Protein 6A6X (pdb70)

Nearest PDB structures (foldseek):
  2bsq-assembly1_F  TM=8.862E-01  e=6.689E+00  Neisseria gonorrhoeae
  4d8j-assembly1_A  TM=7.627E-01  e=2.497E-01  Escherichia coli
  1bdv-assembly1_A  TM=9.202E-01  e=1.468E+00  Lederbergvirus P22
  1r8j-assembly1_B  TM=4.801E-01  e=7.348E+00  Synechococcus elongatus PCC 7942 = FACHB-805
  6a6x-assembly1_A  TM=1.009E+00  e=1.620E-22  Mycobacterium tuberculosis

B-factor: mean 43.25, std 12.19, range [18.93, 91.93]

InterPro domains:
  IPR003477 mRNA interferase PemK-like [PF02452] (5-111)
  IPR003477 mRNA interferase PemK-like [PIRSF033490] (3-113)
  IPR003477 mRNA interferase PemK-like [PTHR33988] (1-113)
  IPR011067 Plasmid maintenance toxin/Cell growth inhibitor [G3DSA:2.30.30.110] (2-115)

Foldseek 3Di:
DFDPDPADAAQFWFWFPDDCNTFIWGFHDHRVQHRPDFFDWTKTFTKAPPDDDDLLWQWFPVQAFDPHIITGNLLPIDIDGRNRGDGTRGGGDVVSSVSNVVSNCVNVVHDD/DFDDDAAQFWFWFAPPPLVDTFIWGFHDHNVQDDPDQFDWTKTFTKAPPDDDDLLWDWDPVQRFDPHIITGNLLPIDIGGRSRTDDTRGGGDPVSSVSNVVSNCVNVVHD/DDDDDDDDDVVVVVVLCVVQVVVPHDSVVSVVVVVVVVVVVVVVVVVVVVVVVCVVVVVVVVVVVVVCVCVPPPD/DDDDDDDPVVVVVVLVVVCVVVVHDSVVSVVVVVVVVVVVVVVVVVVVVVVVVD

Sequence (351 aa):
GPELMAEPRRGDLWLVSLGAKHRPAVVVSVDELLTGIDDELVVVVPVSSSRSRTPLRPPVAPSEGVAADSVAVCRGVRAVARARLVERLGALKPATMRAIENALTLILGLPTLMAEPRRGDLWLVSLGAAGKHRPAVVVSVDELLTGIDDELVVVVPVSSSRSRTPLRPPVAPSEGVAADSVAVCRGVRAVARARLVERLGALKPATMRAIENALTLILGLPSTSTTIRVSTQTRDRLAAQARERGISMSALLTELAAQAERQAIFRAEREASHAETTTQAVRDEDREWEGTVGDGLTSTTIRVSTQTRDRLAAQARERGISMSALLTELAAQAERQAIFRAEREASHAET

Structure (mmCIF, N/CA/C/O backbone):
data_6A6X
#
_entry.id   6A6X
#
_cell.length_a   70.975
_cell.length_b   70.975
_cell.length_c   156.014
_cell.angle_alpha   90.00
_cell.angle_beta   90.00
_cell.angle_gamma   90.00
#
_symmetry.space_group_name_H-M   'P 41 21 2'
#
loop_
_entity.id
_entity.type
_entity.pdbx_description
1 polymer 'Probable endoribonuclease MazF7'
2 polymer 'Antitoxin MazE7'
3 non-polymer 'SULFATE ION'
4 water water
#
loop_
_atom_site.group_PDB
_atom_site.id
_atom_site.type_symbol
_atom_site.label_atom_id
_atom_site.label_alt_id
_atom_site.label_comp_id
_atom_site.label_asym_id
_atom_site.label_entity_id
_atom_site.label_seq_id
_atom_site.pdbx_PDB_ins_code
_atom_site.Cartn_x
_atom_site.Cartn_y
_atom_site.Cartn_z
_atom_site.occupancy
_atom_site.B_iso_or_equiv
_atom_site.auth_seq_id
_atom_site.auth_comp_id
_atom_site.auth_asym_id
_atom_site.auth_atom_id
_atom_site.pdbx_PDB_model_num
ATOM 1 N N . GLY A 1 1 ? 0.110 24.407 81.827 1.00 65.53 -3 GLY A N 1
ATOM 2 C CA . GLY A 1 1 ? 0.353 25.837 81.954 1.00 64.03 -3 GLY A CA 1
ATOM 3 C C . GLY A 1 1 ? 1.728 26.279 81.478 1.00 65.24 -3 GLY A C 1
ATOM 4 O O . GLY A 1 1 ? 2.728 25.625 81.776 1.00 74.07 -3 GLY A O 1
ATOM 5 N N . PRO A 1 2 ? 1.788 27.389 80.744 1.00 64.44 -2 PRO A N 1
ATOM 6 C CA . PRO A 1 2 ? 3.064 27.823 80.167 1.00 64.04 -2 PRO A CA 1
ATOM 7 C C . PRO A 1 2 ? 3.993 28.442 81.199 1.00 70.20 -2 PRO A C 1
ATOM 8 O O . PRO A 1 2 ? 3.566 29.077 82.165 1.00 70.93 -2 PRO A O 1
ATOM 12 N N . GLU A 1 3 ? 5.290 28.246 80.975 1.00 64.62 -1 GLU A N 1
ATOM 13 C CA . GLU A 1 3 ? 6.325 28.846 81.807 1.00 60.33 -1 GLU A CA 1
ATOM 14 C C . GLU A 1 3 ? 6.773 30.153 81.167 1.00 59.12 -1 GLU A C 1
ATOM 15 O O . GLU A 1 3 ? 7.276 30.159 80.038 1.00 60.90 -1 GLU A O 1
ATOM 17 N N . LEU A 1 4 ? 6.575 31.258 81.881 1.00 66.26 0 LEU A N 1
ATOM 18 C CA . LEU A 1 4 ? 7.036 32.566 81.441 1.00 62.99 0 LEU A CA 1
ATOM 19 C C . LEU A 1 4 ? 8.300 33.015 82.161 1.00 67.45 0 LEU A C 1
ATOM 20 O O . LEU A 1 4 ? 8.874 34.045 81.791 1.00 64.32 0 LEU A O 1
ATOM 25 N N . MET A 1 5 ? 8.756 32.252 83.158 1.00 61.53 1 MET A N 1
ATOM 26 C CA . MET A 1 5 ? 9.717 32.755 84.137 1.00 64.72 1 MET A CA 1
ATOM 27 C C . MET A 1 5 ? 11.126 32.850 83.557 1.00 74.99 1 MET A C 1
ATOM 28 O O . MET A 1 5 ? 11.718 33.934 83.504 1.00 82.41 1 MET A O 1
ATOM 30 N N . ALA A 1 6 ? 11.694 31.723 83.143 1.00 62.95 2 ALA A N 1
ATOM 31 C CA . ALA A 1 6 ? 13.017 31.712 82.535 1.00 67.30 2 ALA A CA 1
ATOM 32 C C . ALA A 1 6 ? 12.952 31.664 81.017 1.00 64.20 2 ALA A C 1
ATOM 33 O O . ALA A 1 6 ? 13.983 31.469 80.366 1.00 59.10 2 ALA A O 1
ATOM 35 N N . GLU A 1 7 ? 11.812 31.847 80.461 1.00 59.76 3 GLU A N 1
ATOM 36 C CA . GLU A 1 7 ? 11.723 31.628 79.036 1.00 60.54 3 GLU A CA 1
ATOM 37 C C . GLU A 1 7 ? 11.726 32.949 78.274 1.00 52.16 3 GLU A C 1
ATOM 38 O O . GLU A 1 7 ? 11.251 33.971 78.783 1.00 48.66 3 GLU A O 1
ATOM 44 N N . PRO A 1 8 ? 12.273 32.955 77.056 1.00 44.91 4 PRO A N 1
ATOM 45 C CA . PRO A 1 8 ? 12.181 34.154 76.220 1.00 43.98 4 PRO A CA 1
ATOM 46 C C . PRO A 1 8 ? 10.728 34.559 76.033 1.00 47.36 4 PRO A C 1
ATOM 47 O O . PRO A 1 8 ? 9.824 33.724 76.046 1.00 48.66 4 PRO A O 1
ATOM 51 N N . ARG A 1 9 ? 10.507 35.853 75.856 1.00 44.78 5 ARG A N 1
ATOM 52 C CA . ARG A 1 9 ? 9.164 36.371 75.677 1.00 38.09 5 ARG A CA 1
ATOM 53 C C . ARG A 1 9 ? 9.077 37.052 74.322 1.00 39.60 5 ARG A C 1
ATOM 54 O O . ARG A 1 9 ? 10.047 37.655 73.852 1.00 36.86 5 ARG A O 1
ATOM 56 N N . ARG A 1 10 ? 7.910 36.941 73.696 1.00 35.98 6 ARG A N 1
ATOM 57 C CA . ARG A 1 10 ? 7.744 37.458 72.349 1.00 28.79 6 ARG A CA 1
ATOM 58 C C . ARG A 1 10 ? 7.992 38.958 72.349 1.00 30.84 6 ARG A C 1
ATOM 59 O O . ARG A 1 10 ? 7.647 39.660 73.302 1.00 32.72 6 ARG A O 1
ATOM 67 N N . GLY A 1 11 ? 8.641 39.441 71.293 1.00 31.30 7 GLY A N 1
ATOM 68 C CA . GLY A 1 11 ? 9.074 40.817 71.236 1.00 31.10 7 GLY A CA 1
ATOM 69 C C . GLY A 1 11 ? 10.427 41.085 71.856 1.00 29.81 7 GLY A C 1
ATOM 70 O O . GLY A 1 11 ? 10.963 42.183 71.678 1.00 34.10 7 GLY A O 1
ATOM 71 N N . ASP A 1 12 ? 10.986 40.138 72.601 1.00 34.05 8 ASP A N 1
ATOM 72 C CA . ASP A 1 12 ? 12.329 40.320 73.132 1.00 32.15 8 ASP A CA 1
ATOM 73 C C . ASP A 1 12 ? 13.371 40.110 72.044 1.00 29.15 8 ASP A C 1
ATOM 74 O O . ASP A 1 12 ? 13.158 39.377 71.074 1.00 33.78 8 ASP A O 1
ATOM 79 N N . LEU A 1 13 ? 14.518 40.748 72.234 1.00 32.25 9 LEU A N 1
ATOM 80 C CA . LEU A 1 13 ? 15.715 40.478 71.455 1.00 36.29 9 LEU A CA 1
ATOM 81 C C . LEU A 1 13 ? 16.679 39.662 72.307 1.00 36.51 9 LEU A C 1
ATOM 82 O O . LEU A 1 13 ? 17.089 40.101 73.393 1.00 37.06 9 LEU A O 1
ATOM 87 N N . TRP A 1 14 ? 17.052 38.493 71.788 1.00 36.83 10 TRP A N 1
ATOM 88 C CA . TRP A 1 14 ? 17.884 37.512 72.465 1.00 34.02 10 TRP A CA 1
ATOM 89 C C . TRP A 1 14 ? 19.133 37.243 71.643 1.00 38.17 10 TRP A C 1
ATOM 90 O O . TRP A 1 14 ? 19.124 37.370 70.418 1.00 39.17 10 TRP A O 1
ATOM 101 N N . LEU A 1 15 ? 20.209 36.856 72.314 1.00 39.98 11 LEU A N 1
ATOM 102 C CA . LEU A 1 15 ? 21.380 36.345 71.617 1.00 38.02 11 LEU A CA 1
ATOM 103 C C . LEU A 1 15 ? 21.179 34.850 71.386 1.00 36.59 11 LEU A C 1
ATOM 104 O O . LEU A 1 15 ? 20.887 34.103 72.324 1.00 38.53 11 LEU A O 1
ATOM 109 N N . VAL A 1 16 ? 21.291 34.429 70.134 1.00 34.28 12 VAL A N 1
ATOM 110 C CA . VAL A 1 16 ? 21.023 33.064 69.703 1.00 39.65 12 VAL A CA 1
ATOM 111 C C . VAL A 1 16 ? 22.326 32.453 69.224 1.00 41.16 12 VAL A C 1
ATOM 112 O O . VAL A 1 16 ? 23.089 33.095 68.495 1.00 40.92 12 VAL A O 1
ATOM 116 N N . SER A 1 17 ? 22.574 31.209 69.597 1.00 40.76 13 SER A N 1
ATOM 117 C CA . SER A 1 17 ? 23.733 30.501 69.072 1.00 55.27 13 SER A CA 1
ATOM 118 C C . SER A 1 17 ? 23.268 29.679 67.879 1.00 53.93 13 SER A C 1
ATOM 119 O O . SER A 1 17 ? 22.347 28.866 68.006 1.00 47.18 13 SER A O 1
ATOM 122 N N . LEU A 1 18 ? 23.907 29.879 66.728 1.00 59.60 14 LEU A N 1
ATOM 123 C CA . LEU A 1 18 ? 23.509 29.135 65.541 1.00 61.52 14 LEU A CA 1
ATOM 124 C C . LEU A 1 18 ? 24.626 28.208 65.087 1.00 63.82 14 LEU A C 1
ATOM 125 O O . LEU A 1 18 ? 25.042 28.238 63.926 1.00 68.70 14 LEU A O 1
ATOM 130 N N . GLY A 1 19 ? 25.106 27.378 66.006 1.00 66.82 15 GLY A N 1
ATOM 131 C CA . GLY A 1 19 ? 26.115 26.380 65.716 1.00 65.08 15 GLY A CA 1
ATOM 132 C C . GLY A 1 19 ? 25.468 25.102 65.211 1.00 71.80 15 GLY A C 1
ATOM 133 O O . GLY A 1 19 ? 24.755 25.180 64.213 1.00 68.32 15 GLY A O 1
ATOM 134 N N . ALA A 1 20 ? 25.677 23.935 65.842 1.00 72.34 16 ALA A N 1
ATOM 135 C CA . ALA A 1 20 ? 26.509 23.675 67.039 1.00 68.16 16 ALA A CA 1
ATOM 136 C C . ALA A 1 20 ? 26.124 24.531 68.259 1.00 67.12 16 ALA A C 1
ATOM 137 O O . ALA A 1 20 ? 25.795 24.017 69.331 1.00 65.67 16 ALA A O 1
ATOM 139 N N . LYS A 1 28 ? 29.518 32.074 67.406 1.00 49.99 24 LYS A N 1
ATOM 140 C CA . LYS A 1 28 ? 28.640 32.078 66.237 1.00 69.69 24 LYS A CA 1
ATOM 141 C C . LYS A 1 28 ? 27.225 32.490 66.624 1.00 62.59 24 LYS A C 1
ATOM 142 O O . LYS A 1 28 ? 26.235 32.004 66.069 1.00 58.53 24 LYS A O 1
ATOM 148 N N . HIS A 1 29 ? 27.153 33.490 67.483 1.00 61.31 25 HIS A N 1
ATOM 149 C CA . HIS A 1 29 ? 25.872 33.948 67.975 1.00 51.67 25 HIS A CA 1
ATOM 150 C C . HIS A 1 29 ? 25.429 35.161 67.166 1.00 50.71 25 HIS A C 1
ATOM 151 O O . HIS A 1 29 ? 26.234 35.845 66.529 1.00 50.51 25 HIS A O 1
ATOM 158 N N . ARG A 1 30 ? 24.115 35.376 67.147 1.00 48.95 26 ARG A N 1
ATOM 159 C CA . ARG A 1 30 ? 23.472 36.501 66.482 1.00 44.18 26 ARG A CA 1
ATOM 160 C C . ARG A 1 30 ? 22.254 36.914 67.294 1.00 34.90 26 ARG A C 1
ATOM 161 O O . ARG A 1 30 ? 21.566 36.057 67.852 1.00 34.76 26 ARG A O 1
ATOM 169 N N . PRO A 1 31 ? 21.927 38.196 67.317 1.00 32.10 27 PRO A N 1
ATOM 170 C CA . PRO A 1 31 ? 20.685 38.605 67.968 1.00 35.03 27 PRO A CA 1
ATOM 171 C C . PRO A 1 31 ? 19.511 38.254 67.073 1.00 34.65 27 PRO A C 1
ATOM 172 O O . PRO A 1 31 ? 19.637 38.135 65.852 1.00 35.99 27 PRO A O 1
ATOM 176 N N . ALA A 1 32 ? 18.367 38.038 67.711 1.00 32.71 28 ALA A N 1
ATOM 177 C CA . ALA A 1 32 ? 17.156 37.654 67.007 1.00 33.11 28 ALA A CA 1
ATOM 178 C C . ALA A 1 32 ? 15.952 38.079 67.831 1.00 32.65 28 ALA A C 1
ATOM 179 O O . ALA A 1 32 ? 16.032 38.252 69.054 1.00 33.16 28 ALA A O 1
ATOM 181 N N . VAL A 1 33 ? 14.831 38.246 67.135 1.00 27.25 29 VAL A N 1
ATOM 182 C CA . VAL A 1 33 ? 13.572 38.660 67.739 1.00 24.46 29 VAL A CA 1
ATOM 183 C C . VAL A 1 33 ? 12.717 37.428 67.975 1.00 27.64 29 VAL A C 1
ATOM 184 O O . VAL A 1 33 ? 12.504 36.626 67.057 1.00 34.77 29 VAL A O 1
ATOM 188 N N . VAL A 1 34 ? 12.254 37.248 69.211 1.00 28.48 30 VAL A N 1
ATOM 189 C CA . VAL A 1 34 ? 11.315 36.163 69.478 1.00 32.76 30 VAL A CA 1
ATOM 190 C C . VAL A 1 34 ? 9.954 36.548 68.912 1.00 30.44 30 VAL A C 1
ATOM 191 O O . VAL A 1 34 ? 9.387 37.583 69.276 1.00 30.68 30 VAL A O 1
ATOM 195 N N . VAL A 1 35 ? 9.418 35.710 68.027 1.00 29.62 31 VAL A N 1
ATOM 196 C CA . VAL A 1 35 ? 8.142 35.996 67.380 1.00 32.63 31 VAL A CA 1
ATOM 197 C C . VAL A 1 35 ? 7.090 34.935 67.642 1.00 33.12 31 VAL A C 1
ATOM 198 O O . VAL A 1 35 ? 5.917 35.160 67.311 1.00 35.93 31 VAL A O 1
ATOM 202 N N . SER A 1 36 ? 7.444 33.792 68.214 1.00 26.56 32 SER A N 1
ATOM 203 C CA . SER A 1 36 ? 6.412 32.851 68.614 1.00 33.35 32 SER A CA 1
ATOM 204 C C . SER A 1 36 ? 5.798 33.293 69.941 1.00 35.33 32 SER A C 1
ATOM 205 O O . SER A 1 36 ? 6.443 33.964 70.753 1.00 35.91 32 SER A O 1
ATOM 208 N N . VAL A 1 37 ? 4.533 32.923 70.151 1.00 33.15 33 VAL A N 1
ATOM 209 C CA . VAL A 1 37 ? 3.814 33.385 71.330 1.00 31.75 33 VAL A CA 1
ATOM 210 C C . VAL A 1 37 ? 4.321 32.630 72.551 1.00 29.22 33 VAL A C 1
ATOM 211 O O . VAL A 1 37 ? 4.846 31.514 72.449 1.00 35.15 33 VAL A O 1
ATOM 215 N N . ASP A 1 38 ? 4.165 33.243 73.728 1.00 34.72 34 ASP A N 1
ATOM 216 C CA . ASP A 1 38 ? 4.713 32.636 74.936 1.00 34.15 34 ASP A CA 1
ATOM 217 C C . ASP A 1 38 ? 3.861 31.483 75.444 1.00 35.62 34 ASP A C 1
ATOM 218 O O . ASP A 1 38 ? 4.332 30.701 76.277 1.00 41.89 34 ASP A O 1
ATOM 223 N N . GLU A 1 39 ? 2.621 31.358 74.968 1.00 32.74 35 GLU A N 1
ATOM 224 C CA . GLU A 1 39 ? 1.786 30.227 75.355 1.00 34.98 35 GLU A CA 1
ATOM 225 C C . GLU A 1 39 ? 2.322 28.890 74.858 1.00 39.33 35 GLU A C 1
ATOM 226 O O . GLU A 1 39 ? 1.846 27.848 75.317 1.00 44.08 35 GLU A O 1
ATOM 232 N N . LEU A 1 40 ? 3.290 28.886 73.941 1.00 37.23 36 LEU A N 1
ATOM 233 C CA . LEU A 1 40 ? 3.886 27.642 73.466 1.00 39.90 36 LEU A CA 1
ATOM 234 C C . LEU A 1 40 ? 4.947 27.091 74.416 1.00 39.67 36 LEU A C 1
ATOM 235 O O . LEU A 1 40 ? 5.271 25.901 74.342 1.00 41.13 36 LEU A O 1
ATOM 240 N N . LEU A 1 41 ? 5.487 27.922 75.301 1.00 35.63 37 LEU A N 1
ATOM 241 C CA . LEU A 1 41 ? 6.622 27.545 76.133 1.00 45.95 37 LEU A CA 1
ATOM 242 C C . LEU A 1 41 ? 6.198 26.660 77.296 1.00 45.26 37 LEU A C 1
ATOM 243 O O . LEU A 1 41 ? 5.179 26.908 77.947 1.00 48.93 37 LEU A O 1
ATOM 248 N N . THR A 1 42 ? 6.992 25.620 77.558 1.00 44.60 38 THR A N 1
ATOM 249 C CA . THR A 1 42 ? 6.767 24.737 78.697 1.00 51.98 38 THR A CA 1
ATOM 250 C C . THR A 1 42 ? 7.978 24.680 79.616 1.00 53.33 38 THR A C 1
ATOM 251 O O . THR A 1 42 ? 7.987 23.890 80.567 1.00 58.40 38 THR A O 1
ATOM 255 N N . GLY A 1 43 ? 9.001 25.483 79.349 1.00 49.25 39 GLY A N 1
ATOM 256 C CA . GLY A 1 43 ? 10.168 25.553 80.197 1.00 61.37 39 GLY A CA 1
ATOM 257 C C . GLY A 1 43 ? 11.151 24.424 80.006 1.00 63.52 39 GLY A C 1
ATOM 258 O O . GLY A 1 43 ? 12.047 24.255 80.840 1.00 78.69 39 GLY A O 1
ATOM 259 N N . ILE A 1 44 ? 11.009 23.643 78.944 1.00 55.57 40 ILE A N 1
ATOM 260 C CA . ILE A 1 44 ? 11.943 22.579 78.632 1.00 66.46 40 ILE A CA 1
ATOM 261 C C . ILE A 1 44 ? 12.875 23.052 77.522 1.00 68.02 40 ILE A C 1
ATOM 262 O O . ILE A 1 44 ? 12.571 23.978 76.766 1.00 69.38 40 ILE A O 1
ATOM 267 N N . ASP A 1 45 ? 14.029 22.390 77.413 1.00 70.58 41 ASP A N 1
ATOM 268 C CA . ASP A 1 45 ? 15.110 22.858 76.546 1.00 60.06 41 ASP A CA 1
ATOM 269 C C . ASP A 1 45 ? 14.920 22.511 75.069 1.00 56.40 41 ASP A C 1
ATOM 270 O O . ASP A 1 45 ? 15.379 23.270 74.206 1.00 51.67 41 ASP A O 1
ATOM 275 N N . ASP A 1 46 ? 14.290 21.379 74.743 1.00 59.30 42 ASP A N 1
ATOM 276 C CA . ASP A 1 46 ? 14.196 20.974 73.342 1.00 50.55 42 ASP A CA 1
ATOM 277 C C . ASP A 1 46 ? 13.077 21.664 72.567 1.00 51.49 42 ASP A C 1
ATOM 278 O O . ASP A 1 46 ? 13.026 21.526 71.340 1.00 54.82 42 ASP A O 1
ATOM 283 N N . GLU A 1 47 ? 12.196 22.406 73.228 1.00 47.73 43 GLU A N 1
ATOM 284 C CA . GLU A 1 47 ? 11.079 23.023 72.526 1.00 48.92 43 GLU A CA 1
ATOM 285 C C . GLU A 1 47 ? 11.549 24.129 71.586 1.00 46.55 43 GLU A C 1
ATOM 286 O O . GLU A 1 47 ? 12.573 24.781 71.809 1.00 45.88 43 GLU A O 1
ATOM 292 N N . LEU A 1 48 ? 10.787 24.321 70.512 1.00 44.75 44 LEU A N 1
ATOM 293 C CA . LEU A 1 48 ? 11.151 25.253 69.455 1.00 36.99 44 LEU A CA 1
ATOM 294 C C . LEU A 1 48 ? 10.533 26.625 69.715 1.00 41.13 44 LEU A C 1
ATOM 295 O O . LEU A 1 48 ? 9.338 26.739 70.014 1.00 36.90 44 LEU A O 1
ATOM 300 N N . VAL A 1 49 ? 11.370 27.654 69.614 1.00 34.47 45 VAL A N 1
ATOM 301 C CA . VAL A 1 49 ? 11.004 29.062 69.691 1.00 34.03 45 VAL A CA 1
ATOM 302 C C . VAL A 1 49 ? 11.310 29.680 68.333 1.00 33.99 45 VAL A C 1
ATOM 303 O O . VAL A 1 49 ? 12.434 29.551 67.830 1.00 33.35 45 VAL A O 1
ATOM 307 N N . VAL A 1 50 ? 10.335 30.368 67.751 1.00 30.68 46 VAL A N 1
ATOM 308 C CA . VAL A 1 50 ? 10.491 30.920 66.409 1.00 30.09 46 VAL A CA 1
ATOM 309 C C . VAL A 1 50 ? 11.074 32.322 66.527 1.00 29.19 46 VAL A C 1
ATOM 310 O O . VAL A 1 50 ?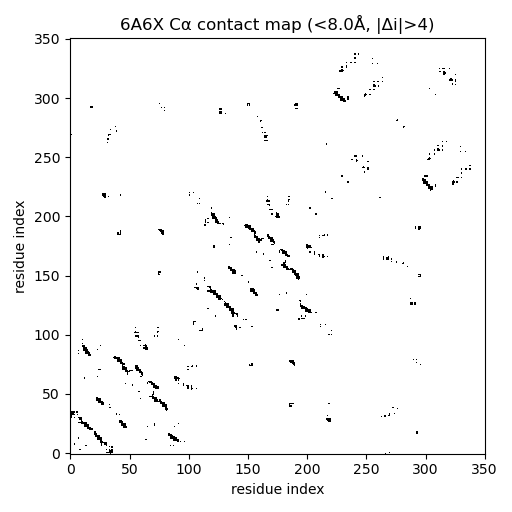 10.563 33.158 67.282 1.00 34.48 46 VAL A O 1
ATOM 314 N N . VAL A 1 51 ? 12.163 32.576 65.797 1.00 28.22 47 VAL A N 1
ATOM 315 C CA . VAL A 1 51 ? 12.889 33.834 65.902 1.00 32.06 47 VAL A CA 1
ATOM 316 C C . VAL A 1 51 ? 13.155 34.385 64.510 1.00 30.18 47 VAL A C 1
ATOM 317 O O . VAL A 1 51 ? 13.153 33.661 63.510 1.00 32.80 47 VAL A O 1
ATOM 321 N N . VAL A 1 52 ? 13.398 35.688 64.466 1.00 26.04 48 VAL A N 1
ATOM 322 C CA . VAL A 1 52 ? 13.775 36.412 63.257 1.00 30.23 48 VAL A CA 1
ATOM 323 C C . VAL A 1 52 ? 15.206 36.903 63.442 1.00 34.86 48 VAL A C 1
ATOM 324 O O . VAL A 1 52 ? 15.456 37.734 64.327 1.00 29.60 48 VAL A O 1
ATOM 328 N N . PRO A 1 53 ? 16.164 36.425 62.650 1.00 37.07 49 PRO A N 1
ATOM 329 C CA . PRO A 1 53 ? 17.556 36.849 62.840 1.00 27.25 49 PRO A CA 1
ATOM 330 C C . PRO A 1 53 ? 17.717 38.334 62.564 1.00 31.81 49 PRO A C 1
ATOM 331 O O . PRO A 1 53 ? 17.090 38.891 61.661 1.00 34.21 49 PRO A O 1
ATOM 335 N N . VAL A 1 54 ? 18.578 38.973 63.349 1.00 31.72 50 VAL A N 1
ATOM 336 C CA . VAL A 1 54 ? 18.870 40.393 63.210 1.00 32.62 50 VAL A CA 1
ATOM 337 C C . VAL A 1 54 ? 20.283 40.547 62.670 1.00 30.96 50 VAL A C 1
ATOM 338 O O . VAL A 1 54 ? 21.224 39.936 63.189 1.00 35.96 50 VAL A O 1
ATOM 342 N N . SER A 1 55 ? 20.428 41.349 61.621 1.00 34.23 51 SER A N 1
ATOM 343 C CA . SER A 1 55 ? 21.706 41.550 60.957 1.00 36.13 51 SER A CA 1
ATOM 344 C C . SER A 1 55 ? 22.082 43.022 60.993 1.00 34.90 51 SER A C 1
ATOM 345 O O . SER A 1 55 ? 21.233 43.894 60.787 1.00 36.15 51 SER A O 1
ATOM 348 N N . SER A 1 56 ? 23.357 43.288 61.263 1.00 37.76 52 SER A N 1
ATOM 349 C CA . SER A 1 56 ? 23.908 44.636 61.231 1.00 42.14 52 SER A CA 1
ATOM 350 C C . SER A 1 56 ? 24.656 44.939 59.943 1.00 45.06 52 SER A C 1
ATOM 351 O O . SER A 1 56 ? 25.189 46.042 59.800 1.00 43.61 52 SER A O 1
ATOM 354 N N . SER A 1 57 ? 24.720 43.989 59.011 1.00 48.50 53 SER A N 1
ATOM 355 C CA . SER A 1 57 ? 25.479 44.171 57.784 1.00 50.79 53 SER A CA 1
ATOM 356 C C . SER A 1 57 ? 24.631 44.133 56.522 1.00 55.90 53 SER A C 1
ATOM 357 O O . SER A 1 57 ? 25.086 44.623 55.484 1.00 62.77 53 SER A O 1
ATOM 360 N N . ARG A 1 58 ? 23.424 43.582 56.574 1.00 48.43 54 ARG A N 1
ATOM 361 C CA . ARG A 1 58 ? 22.575 43.573 55.395 1.00 50.42 54 ARG A CA 1
ATOM 362 C C . ARG A 1 58 ? 21.831 44.893 55.254 1.00 49.32 54 ARG A C 1
ATOM 363 O O . ARG A 1 58 ? 21.482 45.550 56.240 1.00 49.52 54 ARG A O 1
ATOM 371 N N . SER A 1 59 ? 21.592 45.276 54.005 1.00 52.36 55 SER A N 1
ATOM 372 C CA . SER A 1 59 ? 20.943 46.545 53.740 1.00 44.19 55 SER A CA 1
ATOM 373 C C . SER A 1 59 ? 19.478 46.466 54.136 1.00 44.20 55 SER A C 1
ATOM 374 O O . SER A 1 59 ? 18.876 45.391 54.196 1.00 47.06 55 SER A O 1
ATOM 377 N N . ARG A 1 60 ? 18.910 47.623 54.435 1.00 43.53 56 ARG A N 1
ATOM 378 C CA . ARG A 1 60 ? 17.536 47.679 54.903 1.00 42.71 56 ARG A CA 1
ATOM 379 C C . ARG A 1 60 ? 16.573 47.664 53.724 1.00 39.40 56 ARG A C 1
ATOM 380 O O . ARG A 1 60 ? 16.816 48.299 52.694 1.00 44.76 56 ARG A O 1
ATOM 388 N N . THR A 1 61 ? 15.482 46.929 53.882 1.00 39.27 57 THR A N 1
ATOM 389 C CA . THR A 1 61 ? 14.431 46.793 52.887 1.00 36.09 57 THR A CA 1
ATOM 390 C C . THR A 1 61 ? 13.095 46.761 53.627 1.00 34.34 57 THR A C 1
ATOM 391 O O . THR A 1 61 ? 13.068 46.567 54.841 1.00 38.52 57 THR A O 1
ATOM 395 N N . PRO A 1 62 ? 11.982 46.946 52.908 1.00 35.38 58 PRO A N 1
ATOM 396 C CA . PRO A 1 62 ? 10.676 46.892 53.594 1.00 29.71 58 PRO A CA 1
ATOM 397 C C . PRO A 1 62 ? 10.430 45.599 54.354 1.00 32.66 58 PRO A C 1
ATOM 398 O O . PRO A 1 62 ? 9.788 45.627 55.410 1.00 36.60 58 PRO A O 1
ATOM 402 N N . LEU A 1 63 ? 10.924 44.466 53.869 1.00 36.10 59 LEU A N 1
ATOM 403 C CA . LEU A 1 63 ? 10.759 43.205 54.579 1.00 35.46 59 LEU A CA 1
ATOM 404 C C . LEU A 1 63 ? 11.832 42.979 55.638 1.00 33.22 59 LEU A C 1
ATOM 405 O O . LEU A 1 63 ? 11.868 41.905 56.246 1.00 34.33 59 LEU A O 1
ATOM 410 N N . ARG A 1 64 ? 12.698 43.963 55.873 1.00 33.88 60 ARG A N 1
ATOM 411 C CA . ARG A 1 64 ? 13.736 43.894 56.900 1.00 29.96 60 ARG A CA 1
ATOM 412 C C . ARG A 1 64 ? 13.625 45.136 57.772 1.00 32.58 60 ARG A C 1
ATOM 413 O O . ARG A 1 64 ? 14.424 46.072 57.639 1.00 34.70 60 ARG A O 1
ATOM 421 N N . PRO A 1 65 ? 12.643 45.182 58.668 1.00 34.53 61 PRO A N 1
ATOM 422 C CA . PRO A 1 65 ? 12.442 46.389 59.483 1.00 33.01 61 PRO A CA 1
ATOM 423 C C . PRO A 1 65 ? 13.654 46.661 60.351 1.00 35.53 61 PRO A C 1
ATOM 424 O O . PRO A 1 65 ? 14.289 45.725 60.861 1.00 33.82 61 PRO A O 1
ATOM 428 N N . PRO A 1 66 ? 13.997 47.927 60.562 1.00 38.23 62 PRO A N 1
ATOM 429 C CA . PRO A 1 66 ? 15.208 48.247 61.318 1.00 32.34 62 PRO A CA 1
ATOM 430 C C . PRO A 1 66 ? 15.028 48.026 62.810 1.00 36.62 62 PRO A C 1
ATOM 431 O O . PRO A 1 66 ? 13.924 48.099 63.356 1.00 36.84 62 PRO A O 1
ATOM 435 N N . VAL A 1 67 ? 16.145 47.735 63.467 1.00 34.32 63 VAL A N 1
ATOM 436 C CA . VAL A 1 67 ? 16.196 47.529 64.906 1.00 31.14 63 VAL A CA 1
ATOM 437 C C . VAL A 1 67 ? 17.254 48.465 65.467 1.00 33.19 63 VAL A C 1
ATOM 438 O O . VAL A 1 67 ? 18.401 48.472 64.998 1.00 35.45 63 VAL A O 1
ATOM 442 N N . ALA A 1 68 ? 16.872 49.235 66.469 1.00 31.86 64 ALA A N 1
ATOM 443 C CA . ALA A 1 68 ? 17.636 50.330 67.032 1.00 32.13 64 ALA A CA 1
ATOM 444 C C . ALA A 1 68 ? 18.357 49.890 68.294 1.00 39.82 64 ALA A C 1
ATOM 445 O O . ALA A 1 68 ? 17.965 48.914 68.940 1.00 41.93 64 ALA A O 1
ATOM 447 N N . PRO A 1 69 ? 19.440 50.580 68.662 1.00 40.00 65 PRO A N 1
ATOM 448 C CA . PRO A 1 69 ? 20.117 50.247 69.926 1.00 37.34 65 PRO A CA 1
ATOM 449 C C . PRO A 1 69 ? 19.202 50.328 71.135 1.00 37.88 65 PRO A C 1
ATOM 450 O O . PRO A 1 69 ? 19.423 49.601 72.112 1.00 37.67 65 PRO A O 1
ATOM 454 N N . SER A 1 70 ? 18.170 51.178 71.099 1.00 36.41 66 SER A N 1
ATOM 455 C CA . SER A 1 70 ? 17.198 51.206 72.185 1.00 36.14 66 SER A CA 1
ATOM 456 C C . SER A 1 70 ? 16.446 49.892 72.329 1.00 41.25 66 SER A C 1
ATOM 457 O O . SER A 1 70 ? 15.801 49.675 73.363 1.00 35.21 66 SER A O 1
ATOM 460 N N . GLU A 1 71 ? 16.523 49.010 71.335 1.00 39.29 67 GLU A N 1
ATOM 461 C CA . GLU A 1 71 ? 15.851 47.723 71.382 1.00 34.92 67 GLU A CA 1
ATOM 462 C C . GLU A 1 71 ? 16.800 46.566 71.661 1.00 36.35 67 GLU A C 1
ATOM 463 O O . GLU A 1 71 ? 16.350 45.418 71.712 1.00 36.54 67 GLU A O 1
ATOM 469 N N . GLY A 1 72 ? 18.088 46.835 71.861 1.00 34.47 68 GLY A N 1
ATOM 470 C CA . GLY A 1 72 ? 19.023 45.834 72.350 1.00 36.00 68 GLY A CA 1
ATOM 471 C C . GLY A 1 72 ? 20.248 45.592 71.492 1.00 35.21 68 GLY A C 1
ATOM 472 O O . GLY A 1 72 ? 21.173 44.908 71.954 1.00 31.98 68 GLY A O 1
ATOM 473 N N . VAL A 1 73 ? 20.309 46.105 70.266 1.00 29.41 69 VAL A N 1
ATOM 474 C CA . VAL A 1 73 ? 21.473 45.880 69.417 1.00 31.32 69 VAL A CA 1
ATOM 475 C C . VAL A 1 73 ? 22.576 46.874 69.770 1.00 31.56 69 VAL A C 1
ATOM 476 O O . VAL A 1 73 ? 22.348 47.908 70.401 1.00 30.66 69 VAL A O 1
ATOM 480 N N . ALA A 1 74 ? 23.800 46.548 69.354 1.00 32.52 70 ALA A N 1
ATOM 481 C CA . ALA A 1 74 ? 24.920 47.454 69.571 1.00 27.47 70 ALA A CA 1
ATOM 482 C C . ALA A 1 74 ? 24.962 48.556 68.523 1.00 37.29 70 ALA A C 1
ATOM 483 O O . ALA A 1 74 ? 25.406 49.670 68.820 1.00 40.68 70 ALA A O 1
ATOM 485 N N . ALA A 1 75 ? 24.533 48.261 67.297 1.00 38.04 71 ALA A N 1
ATOM 486 C CA . ALA A 1 75 ? 24.439 49.248 66.232 1.00 34.41 71 ALA A CA 1
ATOM 487 C C . ALA A 1 75 ? 23.162 48.991 65.442 1.00 38.86 71 ALA A C 1
ATOM 488 O O . ALA A 1 75 ? 22.615 47.885 65.463 1.00 39.62 71 ALA A O 1
ATOM 490 N N . ASP A 1 76 ? 22.699 50.030 64.741 1.00 37.98 72 ASP A N 1
ATOM 491 C CA . ASP A 1 76 ? 21.559 49.937 63.827 1.00 34.80 72 ASP A CA 1
ATOM 492 C C . ASP A 1 76 ? 21.608 48.666 62.994 1.00 36.88 72 ASP A C 1
ATOM 493 O O . ASP A 1 76 ? 22.605 48.392 62.319 1.00 36.57 72 ASP A O 1
ATOM 498 N N . SER A 1 77 ? 20.515 47.900 63.031 1.00 35.25 73 SER A N 1
ATOM 499 C CA . SER A 1 77 ? 20.471 46.594 62.387 1.00 33.79 73 SER A CA 1
ATOM 500 C C . SER A 1 77 ? 19.133 46.414 61.680 1.00 31.05 73 SER A C 1
ATOM 501 O O . SER A 1 77 ? 18.300 47.323 61.644 1.00 34.21 73 SER A O 1
ATOM 504 N N . VAL A 1 78 ? 18.941 45.246 61.064 1.00 27.26 74 VAL A N 1
ATOM 505 C CA . VAL A 1 78 ? 17.678 44.927 60.411 1.00 27.92 74 VAL A CA 1
ATOM 506 C C . VAL A 1 78 ? 17.227 43.535 60.833 1.00 28.45 74 VAL A C 1
ATOM 507 O O . VAL A 1 78 ? 18.039 42.635 61.068 1.00 30.14 74 VAL A O 1
ATOM 511 N N . ALA A 1 79 ? 15.913 43.362 60.925 1.00 27.35 75 ALA A N 1
ATOM 512 C CA . ALA A 1 79 ? 15.311 42.074 61.242 1.00 26.98 75 ALA A CA 1
ATOM 513 C C . ALA A 1 79 ? 14.987 41.364 59.932 1.00 31.17 75 ALA A C 1
ATOM 514 O O . ALA A 1 79 ? 14.030 41.726 59.238 1.00 30.97 75 ALA A O 1
ATOM 516 N N . VAL A 1 80 ? 15.769 40.340 59.606 1.00 29.56 76 VAL A N 1
ATOM 517 C CA . VAL A 1 80 ? 15.624 39.645 58.336 1.00 25.29 76 VAL A CA 1
ATOM 518 C C . VAL A 1 80 ? 14.466 38.671 58.452 1.00 25.39 76 VAL A C 1
ATOM 519 O O . VAL A 1 80 ? 14.656 37.482 58.736 1.00 26.71 76 VAL A O 1
ATOM 523 N N . CYS A 1 81 ? 13.253 39.176 58.235 1.00 29.14 77 CYS A N 1
ATOM 524 C CA . CYS A 1 81 ? 12.070 38.357 58.443 1.00 29.97 77 CYS A CA 1
ATOM 525 C C . CYS A 1 81 ? 12.025 37.182 57.476 1.00 32.76 77 CYS A C 1
ATOM 526 O O . CYS A 1 81 ? 11.453 36.133 57.799 1.00 26.87 77 CYS A O 1
ATOM 529 N N . ARG A 1 82 ? 12.650 37.322 56.304 1.00 27.76 78 ARG A N 1
ATOM 530 C CA . ARG A 1 82 ? 12.733 36.192 55.389 1.00 25.06 78 ARG A CA 1
ATOM 531 C C . ARG A 1 82 ? 13.520 35.039 56.000 1.00 27.28 78 ARG A C 1
ATOM 532 O O . ARG A 1 82 ? 13.288 33.875 55.648 1.00 29.32 78 ARG A O 1
ATOM 540 N N . GLY A 1 83 ? 14.439 35.334 56.920 1.00 25.40 79 GLY A N 1
ATOM 541 C CA . GLY A 1 83 ? 15.221 34.335 57.618 1.00 18.93 79 GLY A CA 1
ATOM 542 C C . GLY A 1 83 ? 14.577 33.743 58.854 1.00 25.33 79 GLY A C 1
ATOM 543 O O . GLY A 1 83 ? 15.264 33.062 59.623 1.00 28.03 79 GLY A O 1
ATOM 544 N N . VAL A 1 84 ? 13.279 33.979 59.066 1.00 23.08 80 VAL A N 1
ATOM 545 C CA . VAL A 1 84 ? 12.574 33.438 60.222 1.00 25.13 80 VAL A CA 1
ATOM 546 C C . VAL A 1 84 ? 12.818 31.939 60.340 1.00 31.08 80 VAL A C 1
ATOM 547 O O . VAL A 1 84 ? 12.869 31.222 59.334 1.00 36.52 80 VAL A O 1
ATOM 551 N N . ARG A 1 85 ? 13.006 31.462 61.573 1.00 29.82 81 ARG A N 1
ATOM 552 C CA . ARG A 1 85 ? 13.284 30.043 61.773 1.00 30.78 81 ARG A CA 1
ATOM 553 C C . ARG A 1 85 ? 12.963 29.634 63.204 1.00 32.27 81 ARG A C 1
ATOM 554 O O . ARG A 1 85 ? 13.145 30.412 64.144 1.00 32.76 81 ARG A O 1
ATOM 562 N N . ALA A 1 86 ? 12.491 28.398 63.353 1.00 29.75 82 ALA A N 1
ATOM 563 C CA . ALA A 1 86 ? 12.346 27.792 64.668 1.00 29.40 82 ALA A CA 1
ATOM 564 C C . ALA A 1 86 ? 13.699 27.284 65.154 1.00 29.14 82 ALA A C 1
ATOM 565 O O . ALA A 1 86 ? 14.423 26.620 64.411 1.00 36.46 82 ALA A O 1
ATOM 567 N N . VAL A 1 87 ? 14.037 27.589 66.403 1.00 35.82 83 VAL A N 1
ATOM 568 C CA . VAL A 1 87 ? 15.286 27.150 67.016 1.00 36.12 83 VAL A CA 1
ATOM 569 C C . VAL A 1 87 ? 14.975 26.503 68.357 1.00 36.74 83 VAL A C 1
ATOM 570 O O . VAL A 1 87 ? 13.975 26.825 69.000 1.00 43.26 83 VAL A O 1
ATOM 574 N N . ALA A 1 88 ? 15.848 25.603 68.798 1.00 40.33 84 ALA A N 1
ATOM 575 C CA . ALA A 1 88 ? 15.670 25.004 70.113 1.00 36.90 84 ALA A CA 1
ATOM 576 C C . ALA A 1 88 ? 15.891 26.068 71.179 1.00 38.47 84 ALA A C 1
ATOM 577 O O . ALA A 1 88 ? 16.802 26.893 71.070 1.00 34.28 84 ALA A O 1
ATOM 579 N N . ARG A 1 89 ? 15.025 26.072 72.198 1.00 39.90 85 ARG A N 1
ATOM 580 C CA . ARG A 1 89 ? 15.113 27.097 73.232 1.00 41.17 85 ARG A CA 1
ATOM 581 C C . ARG A 1 89 ? 16.493 27.138 73.875 1.00 38.52 85 ARG A C 1
ATOM 582 O O . ARG A 1 89 ? 16.894 28.185 74.389 1.00 40.42 85 ARG A O 1
ATOM 590 N N . ALA A 1 90 ? 17.240 26.035 73.827 1.00 39.47 86 ALA A N 1
ATOM 591 C CA . ALA A 1 90 ? 18.559 26.007 74.441 1.00 41.52 86 ALA A CA 1
ATOM 592 C C . ALA A 1 90 ? 19.575 26.860 73.695 1.00 39.79 86 ALA A C 1
ATOM 593 O O . ALA A 1 90 ? 20.619 27.186 74.269 1.00 41.33 86 ALA A O 1
ATOM 595 N N . ARG A 1 91 ? 19.296 27.247 72.444 1.00 35.73 87 ARG A N 1
ATOM 596 C CA . ARG A 1 91 ? 20.245 28.096 71.737 1.00 34.35 87 ARG A CA 1
ATOM 597 C C . ARG A 1 91 ? 20.081 29.565 72.088 1.00 36.96 87 ARG A C 1
ATOM 598 O O . ARG A 1 91 ? 20.893 30.387 71.648 1.00 37.31 87 ARG A O 1
ATOM 606 N N . LEU A 1 92 ? 19.076 29.910 72.886 1.00 30.64 88 LEU A N 1
ATOM 607 C CA . LEU A 1 92 ? 18.885 31.278 73.344 1.00 37.48 88 LEU A CA 1
ATOM 608 C C . LEU A 1 92 ? 19.681 31.445 74.630 1.00 42.17 88 LEU A C 1
ATOM 609 O O . LEU A 1 92 ? 19.358 30.831 75.652 1.00 41.53 88 LEU A O 1
ATOM 614 N N . VAL A 1 93 ? 20.712 32.276 74.586 1.00 35.63 89 VAL A N 1
ATOM 615 C CA . VAL A 1 93 ? 21.663 32.372 75.679 1.00 38.53 89 VAL A CA 1
ATOM 616 C C . VAL A 1 93 ? 21.318 33.512 76.631 1.00 39.28 89 VAL A C 1
ATOM 617 O O . VAL A 1 93 ? 21.231 33.303 77.839 1.00 48.14 89 VAL A O 1
ATOM 621 N N . GLU A 1 94 ? 21.126 34.731 76.126 1.00 37.96 90 GLU A N 1
ATOM 622 C CA . GLU A 1 94 ? 20.820 35.832 77.031 1.00 38.68 90 GLU A CA 1
ATOM 623 C C . GLU A 1 94 ? 19.923 36.857 76.351 1.00 43.72 90 GLU A C 1
ATOM 624 O O . GLU A 1 94 ? 19.989 37.063 75.134 1.00 40.39 90 GLU A O 1
ATOM 630 N N . ARG A 1 95 ? 19.054 37.469 77.157 1.00 43.68 91 ARG A N 1
ATOM 631 C CA . ARG A 1 95 ? 18.186 38.531 76.670 1.00 40.40 91 ARG A CA 1
ATOM 632 C C . ARG A 1 95 ? 18.978 39.811 76.456 1.00 38.48 91 ARG A C 1
ATOM 633 O O . ARG A 1 95 ? 19.704 40.265 77.346 1.00 36.10 91 ARG A O 1
ATOM 641 N N . LEU A 1 96 ? 18.850 40.375 75.256 1.00 38.35 92 LEU A N 1
ATOM 642 C CA . LEU A 1 96 ? 19.524 41.609 74.881 1.00 32.17 92 LEU A CA 1
ATOM 643 C C . LEU A 1 96 ? 18.661 42.847 75.052 1.00 35.32 92 LEU A C 1
ATOM 644 O O . LEU A 1 96 ? 19.196 43.911 75.384 1.00 37.20 92 LEU A O 1
ATOM 649 N N . GLY A 1 97 ? 17.349 42.733 74.869 1.00 36.59 93 GLY A N 1
ATOM 650 C CA . GLY A 1 97 ? 16.495 43.899 74.981 1.00 34.54 93 GLY A CA 1
ATOM 651 C C . GLY A 1 97 ? 15.069 43.580 74.578 1.00 36.88 93 GLY A C 1
ATOM 652 O O . GLY A 1 97 ? 14.659 42.421 74.548 1.00 34.84 93 GLY A O 1
ATOM 653 N N . ALA A 1 98 ? 14.303 44.642 74.340 1.00 34.65 94 ALA A N 1
ATOM 654 C CA . ALA A 1 98 ? 12.917 44.524 73.910 1.00 35.82 94 ALA A CA 1
ATOM 655 C C . ALA A 1 98 ? 12.661 45.487 72.763 1.00 36.64 94 ALA A C 1
ATOM 656 O O . ALA A 1 98 ? 13.169 46.612 72.763 1.00 40.32 94 ALA A O 1
ATOM 658 N N . LEU A 1 99 ? 11.850 45.053 71.803 1.00 30.37 95 LEU A N 1
ATOM 659 C CA . LEU A 1 99 ? 11.567 45.847 70.616 1.00 34.25 95 LEU A CA 1
ATOM 660 C C . LEU A 1 99 ? 10.423 46.822 70.862 1.00 34.34 95 LEU A C 1
ATOM 661 O O . LEU A 1 99 ? 9.447 46.495 71.544 1.00 34.82 95 LEU A O 1
ATOM 666 N N . LYS A 1 100 ? 10.560 48.022 70.306 1.00 34.10 96 LYS A N 1
ATOM 667 C CA . LYS A 1 100 ? 9.454 48.963 70.275 1.00 34.42 96 LYS A CA 1
ATOM 668 C C . LYS A 1 100 ? 8.236 48.290 69.647 1.00 39.73 96 LYS A C 1
ATOM 669 O O . LYS A 1 100 ? 8.382 47.523 68.684 1.00 38.97 96 LYS A O 1
ATOM 675 N N . PRO A 1 101 ? 7.028 48.542 70.157 1.00 43.20 97 PRO A N 1
ATOM 676 C CA . PRO A 1 101 ? 5.847 47.884 69.577 1.00 39.95 97 PRO A CA 1
ATOM 677 C C . PRO A 1 101 ? 5.679 48.150 68.090 1.00 37.18 97 PRO A C 1
ATOM 678 O O . PRO A 1 101 ? 5.227 47.256 67.361 1.00 42.38 97 PRO A O 1
ATOM 682 N N . ALA A 1 102 ? 6.059 49.339 67.611 1.00 36.17 98 ALA A N 1
ATOM 683 C CA . ALA A 1 102 ? 5.971 49.614 66.180 1.00 33.93 98 ALA A CA 1
ATOM 684 C C . ALA A 1 102 ? 6.883 48.694 65.384 1.00 34.40 98 ALA A C 1
ATOM 685 O O . ALA A 1 102 ? 6.518 48.247 64.287 1.00 32.33 98 ALA A O 1
ATOM 687 N N . THR A 1 103 ? 8.059 48.379 65.930 1.00 32.49 99 THR A N 1
ATOM 688 C CA . THR A 1 103 ? 8.956 47.458 65.249 1.00 35.43 99 THR A CA 1
ATOM 689 C C . THR A 1 103 ? 8.308 46.087 65.124 1.00 38.10 99 THR A C 1
ATOM 690 O O . THR A 1 103 ? 8.346 45.470 64.054 1.00 30.74 99 THR A O 1
ATOM 694 N N . MET A 1 104 ? 7.710 45.595 66.216 1.00 35.43 100 MET A N 1
ATOM 695 C CA . MET A 1 104 ? 7.018 44.313 66.173 1.00 33.88 100 MET A CA 1
ATOM 696 C C . MET A 1 104 ? 5.889 44.332 65.151 1.00 39.66 100 MET A C 1
ATOM 697 O O . MET A 1 104 ? 5.656 43.337 64.460 1.00 41.07 100 MET A O 1
ATOM 702 N N . ARG A 1 105 ? 5.158 45.446 65.053 1.00 40.94 101 ARG A N 1
ATOM 703 C CA . ARG A 1 105 ? 4.097 45.522 64.053 1.00 37.37 101 ARG A CA 1
ATOM 704 C C . ARG A 1 105 ? 4.660 45.469 62.635 1.00 35.43 101 ARG A C 1
ATOM 705 O O . ARG A 1 105 ? 4.075 44.825 61.750 1.00 38.55 101 ARG A O 1
ATOM 713 N N . ALA A 1 106 ? 5.832 46.075 62.414 1.00 33.12 102 ALA A N 1
ATOM 714 C CA . ALA A 1 106 ? 6.448 45.990 61.091 1.00 34.83 102 ALA A CA 1
ATOM 715 C C . ALA A 1 106 ? 6.925 44.571 60.788 1.00 33.37 102 ALA A C 1
ATOM 716 O O . ALA A 1 106 ? 6.781 44.088 59.659 1.00 33.96 102 ALA A O 1
ATOM 718 N N . ILE A 1 107 ? 7.490 43.892 61.788 1.00 33.11 103 ILE A N 1
ATOM 719 C CA . ILE A 1 107 ? 7.883 42.495 61.633 1.00 31.04 103 ILE A CA 1
ATOM 720 C C . ILE A 1 107 ? 6.669 41.627 61.329 1.00 32.90 103 ILE A C 1
ATOM 721 O O . ILE A 1 107 ? 6.722 40.744 60.466 1.00 39.07 103 ILE A O 1
ATOM 726 N N . GLU A 1 108 ? 5.555 41.868 62.021 1.00 29.13 104 GLU A N 1
ATOM 727 C CA . GLU A 1 108 ? 4.346 41.089 61.772 1.00 36.00 104 GLU A CA 1
ATOM 728 C C . GLU A 1 108 ? 3.843 41.292 60.347 1.00 36.96 104 GLU A C 1
ATOM 729 O O . GLU A 1 108 ? 3.432 40.332 59.683 1.00 34.50 104 GLU A O 1
ATOM 735 N N . ASN A 1 109 ? 3.872 42.532 59.853 1.00 32.03 105 ASN A N 1
ATOM 736 C CA . ASN A 1 109 ? 3.402 42.766 58.491 1.00 34.42 105 ASN A CA 1
ATOM 737 C C . ASN A 1 109 ? 4.346 42.148 57.463 1.00 37.24 105 ASN A C 1
ATOM 738 O O . ASN A 1 109 ? 3.895 41.531 56.485 1.00 38.96 105 ASN A O 1
ATOM 743 N N . ALA A 1 110 ? 5.657 42.259 57.693 1.00 33.94 106 ALA A N 1
ATOM 744 C CA . ALA A 1 110 ? 6.623 41.619 56.805 1.00 34.12 106 ALA A CA 1
ATOM 745 C C . ALA A 1 110 ? 6.406 40.111 56.756 1.00 32.73 106 ALA A C 1
ATOM 746 O O . ALA A 1 110 ? 6.382 39.511 55.677 1.00 32.61 106 ALA A O 1
ATOM 748 N N . LEU A 1 111 ? 6.235 39.481 57.917 1.00 31.10 107 LEU A N 1
ATOM 749 C CA . LEU A 1 111 ? 5.982 38.046 57.940 1.00 29.83 107 LEU A CA 1
ATOM 750 C C . LEU A 1 111 ? 4.680 37.713 57.225 1.00 34.42 107 LEU A C 1
ATOM 751 O O . LEU A 1 111 ? 4.600 36.716 56.498 1.00 32.16 107 LEU A O 1
ATOM 756 N N . THR A 1 112 ? 3.652 38.548 57.406 1.00 35.48 108 THR A N 1
ATOM 757 C CA . THR A 1 112 ? 2.381 38.301 56.736 1.00 36.56 108 THR A CA 1
ATOM 758 C C . THR A 1 112 ? 2.565 38.285 55.225 1.00 35.70 108 THR A C 1
ATOM 759 O O . THR A 1 112 ? 2.041 37.399 54.539 1.00 36.55 108 THR A O 1
ATOM 763 N N . LEU A 1 113 ? 3.337 39.236 54.692 1.00 30.94 109 LEU A N 1
ATOM 764 C CA . LEU A 1 113 ? 3.581 39.238 53.253 1.00 35.86 109 LEU A CA 1
ATOM 765 C C . LEU A 1 113 ? 4.431 38.046 52.827 1.00 38.08 109 LEU A C 1
ATOM 766 O O . LEU A 1 113 ? 4.135 37.395 51.817 1.00 42.48 109 LEU A O 1
ATOM 771 N N . ILE A 1 114 ? 5.482 37.740 53.589 1.00 31.96 110 ILE A N 1
ATOM 772 C CA . ILE A 1 114 ? 6.402 36.666 53.222 1.00 31.03 110 ILE A CA 1
ATOM 773 C C . ILE A 1 114 ? 5.681 35.323 53.162 1.00 30.20 110 ILE A C 1
ATOM 774 O O . ILE A 1 114 ? 5.921 34.513 52.258 1.00 33.34 110 ILE A O 1
ATOM 779 N N . LEU A 1 115 ? 4.786 35.063 54.111 1.00 29.82 111 LEU A N 1
ATOM 780 C CA . LEU A 1 115 ? 4.112 33.772 54.198 1.00 37.12 111 LEU A CA 1
ATOM 781 C C . LEU A 1 115 ? 2.772 33.735 53.473 1.00 33.22 111 LEU A C 1
ATOM 782 O O . LEU A 1 115 ? 2.033 32.758 53.619 1.00 36.53 111 LEU A O 1
ATOM 787 N N . GLY A 1 116 ? 2.457 34.748 52.675 1.00 30.63 112 GLY A N 1
ATOM 788 C CA . GLY A 1 116 ? 1.202 34.742 51.938 1.00 39.36 112 GLY A CA 1
ATOM 789 C C . GLY A 1 116 ? -0.017 34.678 52.831 1.00 40.20 112 GLY A C 1
ATOM 790 O O . GLY A 1 116 ? -1.008 34.020 52.487 1.00 43.88 112 GLY A O 1
ATOM 791 N N . LEU A 1 117 ? 0.042 35.313 53.962 1.00 45.21 113 LEU A N 1
ATOM 792 C CA . LEU A 1 117 ? -1.103 35.255 54.853 1.00 49.59 113 LEU A CA 1
ATOM 793 C C . LEU A 1 117 ? -2.117 36.332 54.488 1.00 51.67 113 LEU A C 1
ATOM 794 O O . LEU A 1 117 ? -1.744 37.414 54.024 1.00 48.02 113 LEU A O 1
ATOM 799 N N . PRO A 1 118 ? -3.413 36.055 54.668 1.00 60.95 114 PRO A N 1
ATOM 800 C CA . PRO A 1 118 ? -4.428 37.061 54.343 1.00 62.56 114 PRO A CA 1
ATOM 801 C C . PRO A 1 118 ? -4.588 38.142 55.415 1.00 61.98 114 PRO A C 1
ATOM 802 O O . PRO A 1 118 ? -4.730 37.779 56.583 1.00 63.68 114 PRO A O 1
ATOM 806 N N . THR A 1 119 ? -4.537 39.429 55.067 1.00 62.49 115 THR A N 1
ATOM 807 C CA . THR A 1 119 ? -4.104 39.946 53.766 1.00 71.35 115 THR A CA 1
ATOM 808 C C . THR A 1 119 ? -3.462 41.309 54.029 1.00 72.85 115 THR A C 1
ATOM 809 O O . THR A 1 119 ? -2.537 41.733 53.336 1.00 85.03 115 THR A O 1
ATOM 813 N N . LEU B 1 4 ? 21.337 21.919 38.605 1.00 46.08 0 LEU B N 1
ATOM 814 C CA . LEU B 1 4 ? 19.966 22.372 38.395 1.00 55.05 0 LEU B CA 1
ATOM 815 C C . LEU B 1 4 ? 19.324 22.784 39.714 1.00 50.87 0 LEU B C 1
ATOM 816 O O . LEU B 1 4 ? 19.292 22.011 40.672 1.00 46.79 0 LEU B O 1
ATOM 818 N N . MET B 1 5 ? 18.810 24.009 39.754 1.00 53.48 1 MET B N 1
ATOM 819 C CA . MET B 1 5 ? 18.217 24.574 40.958 1.00 51.46 1 MET B CA 1
ATOM 820 C C . MET B 1 5 ? 16.711 24.341 40.954 1.00 51.32 1 MET B C 1
ATOM 821 O O . MET B 1 5 ? 16.030 24.650 39.970 1.00 53.42 1 MET B O 1
ATOM 823 N N . ALA B 1 6 ? 16.203 23.800 42.061 1.00 47.56 2 ALA B N 1
ATOM 824 C CA . ALA B 1 6 ? 14.786 23.500 42.192 1.00 49.86 2 ALA B CA 1
ATOM 825 C C . ALA B 1 6 ? 13.936 24.739 41.943 1.00 48.81 2 ALA B C 1
ATOM 826 O O . ALA B 1 6 ? 14.352 25.870 42.208 1.00 45.65 2 ALA B O 1
ATOM 828 N N . GLU B 1 7 ? 12.726 24.510 41.431 1.00 41.95 3 GLU B N 1
ATOM 829 C CA . GLU B 1 7 ? 11.717 25.548 41.232 1.00 46.52 3 GLU B CA 1
ATOM 830 C C . GLU B 1 7 ? 10.557 25.267 42.174 1.00 47.90 3 GLU B C 1
ATOM 831 O O . GLU B 1 7 ? 9.579 24.614 41.779 1.00 47.64 3 GLU B O 1
ATOM 837 N N . PRO B 1 8 ? 10.618 25.712 43.429 1.00 44.02 4 PRO B N 1
ATOM 838 C CA . PRO B 1 8 ? 9.533 25.432 44.372 1.00 37.50 4 PRO B CA 1
ATOM 839 C C . PRO B 1 8 ? 8.459 26.501 44.319 1.00 40.32 4 PRO B C 1
ATOM 840 O O . PRO B 1 8 ? 8.727 27.688 44.132 1.00 46.16 4 PRO B O 1
ATOM 844 N N . ARG B 1 9 ? 7.224 26.067 44.528 1.00 37.53 5 ARG B N 1
ATOM 845 C CA . ARG B 1 9 ? 6.081 26.964 44.552 1.00 34.42 5 ARG B CA 1
ATOM 846 C C . ARG B 1 9 ? 5.344 26.796 45.871 1.00 37.15 5 ARG B C 1
ATOM 847 O O . ARG B 1 9 ? 5.341 25.714 46.469 1.00 36.51 5 ARG B O 1
ATOM 855 N N . ARG B 1 10 ? 4.755 27.891 46.340 1.00 36.13 6 ARG B N 1
ATOM 856 C CA . ARG B 1 10 ? 4.066 27.865 47.619 1.00 29.36 6 ARG B CA 1
ATOM 857 C C . ARG B 1 10 ? 2.930 26.857 47.553 1.00 32.87 6 ARG B C 1
ATOM 858 O O . ARG B 1 10 ? 2.242 26.740 46.535 1.00 30.34 6 ARG B O 1
ATOM 866 N N . GLY B 1 11 ? 2.745 26.118 48.646 1.00 35.17 7 GLY B N 1
ATOM 867 C CA . GLY B 1 11 ? 1.820 25.013 48.678 1.00 29.62 7 GLY B CA 1
ATOM 868 C C . GLY B 1 11 ? 2.400 23.685 48.246 1.00 31.16 7 GLY B C 1
ATOM 869 O O . GLY B 1 11 ? 1.747 22.648 48.437 1.00 34.09 7 GLY B O 1
ATOM 870 N N . ASP B 1 12 ? 3.602 23.669 47.678 1.00 31.86 8 ASP B N 1
ATOM 871 C CA . ASP B 1 12 ? 4.201 22.395 47.313 1.00 37.53 8 ASP B CA 1
ATOM 872 C C . ASP B 1 12 ? 4.701 21.645 48.542 1.00 32.73 8 ASP B C 1
ATOM 873 O O . ASP B 1 12 ? 5.054 22.234 49.568 1.00 34.00 8 ASP B O 1
ATOM 878 N N . LEU B 1 13 ? 4.733 20.327 48.424 1.00 34.92 9 LEU B N 1
ATOM 879 C CA . LEU B 1 13 ? 5.428 19.473 49.372 1.00 35.92 9 LEU B CA 1
ATOM 880 C C . LEU B 1 13 ? 6.706 18.992 48.703 1.00 33.75 9 LEU B C 1
ATOM 881 O O . LEU B 1 13 ? 6.649 18.332 47.653 1.00 37.83 9 LEU B O 1
ATOM 886 N N . TRP B 1 14 ? 7.842 19.289 49.335 1.00 33.16 10 TRP B N 1
ATOM 887 C CA . TRP B 1 14 ? 9.162 19.019 48.789 1.00 37.71 10 TRP B CA 1
ATOM 888 C C . TRP B 1 14 ? 9.955 18.122 49.726 1.00 38.32 10 TRP B C 1
ATOM 889 O O . TRP B 1 14 ? 9.769 18.143 50.947 1.00 39.31 10 TRP B O 1
ATOM 900 N N . LEU B 1 15 ? 10.858 17.347 49.136 1.00 39.19 11 LEU B N 1
ATOM 901 C CA . LEU B 1 15 ? 11.856 16.600 49.886 1.00 35.64 11 LEU B CA 1
ATOM 902 C C . LEU B 1 15 ? 13.046 17.521 50.135 1.00 34.56 11 LEU B C 1
ATOM 903 O O . LEU B 1 15 ? 13.592 18.102 49.192 1.00 38.43 11 LEU B O 1
ATOM 908 N N . VAL B 1 16 ? 13.419 17.687 51.401 1.00 39.16 12 VAL B N 1
ATOM 909 C CA . VAL B 1 16 ? 14.454 18.632 51.803 1.00 42.71 12 VAL B CA 1
ATOM 910 C C . VAL B 1 16 ? 15.639 17.876 52.385 1.00 41.25 12 VAL B C 1
ATOM 911 O O . VAL B 1 16 ? 15.475 16.911 53.150 1.00 37.40 12 VAL B O 1
ATOM 915 N N . SER B 1 17 ? 16.834 18.341 52.025 1.00 41.09 13 SER B N 1
ATOM 916 C CA . SER B 1 17 ? 18.099 17.781 52.472 1.00 49.35 13 SER B CA 1
ATOM 917 C C . SER B 1 17 ? 18.582 18.523 53.711 1.00 53.49 13 SER B C 1
ATOM 918 O O . SER B 1 17 ? 18.618 19.758 53.727 1.00 49.45 13 SER B O 1
ATOM 921 N N . LEU B 1 18 ? 18.942 17.766 54.745 1.00 55.18 14 LEU B N 1
ATOM 922 C CA . LEU B 1 18 ? 19.362 18.303 56.029 1.00 56.71 14 LEU B CA 1
ATOM 923 C C . LEU B 1 18 ? 20.827 17.964 56.274 1.00 61.87 14 LEU B C 1
ATOM 924 O O . LEU B 1 18 ? 21.285 16.868 55.932 1.00 61.49 14 LEU B O 1
ATOM 929 N N . GLY B 1 19 ? 21.561 18.914 56.859 1.00 60.75 15 GLY B N 1
ATOM 930 C CA . GLY B 1 19 ? 22.965 18.734 57.173 1.00 67.21 15 GLY B CA 1
ATOM 931 C C . GLY B 1 19 ? 23.915 18.838 55.995 1.00 73.21 15 GLY B C 1
ATOM 932 O O . GLY B 1 19 ? 25.126 18.981 56.206 1.00 76.27 15 GLY B O 1
ATOM 933 N N . ALA B 1 20 ? 23.416 18.737 54.767 1.00 70.06 16 ALA B N 1
ATOM 934 C CA . ALA B 1 20 ? 24.212 18.925 53.562 1.00 69.16 16 ALA B CA 1
ATOM 935 C C . ALA B 1 20 ? 23.252 19.284 52.438 1.00 64.76 16 ALA B C 1
ATOM 936 O O . ALA B 1 20 ? 22.034 19.167 52.579 1.00 66.71 16 ALA B O 1
ATOM 938 N N . ALA B 1 21 ? 23.810 19.729 51.318 1.00 68.77 17 ALA B N 1
ATOM 939 C CA . ALA B 1 21 ? 22.986 20.147 50.190 1.00 67.88 17 ALA B CA 1
ATOM 940 C C . ALA B 1 21 ? 23.123 19.191 49.007 1.00 71.07 17 ALA B C 1
ATOM 941 O O . ALA B 1 21 ? 22.125 18.709 48.466 1.00 66.33 17 ALA B O 1
ATOM 943 N N . GLY B 1 27 ? 22.298 12.803 52.676 1.00 57.55 23 GLY B N 1
ATOM 944 C CA . GLY B 1 27 ? 21.799 11.671 53.437 1.00 57.01 23 GLY B CA 1
ATOM 945 C C . GLY B 1 27 ? 20.415 11.846 54.042 1.00 60.45 23 GLY B C 1
ATOM 946 O O . GLY B 1 27 ? 19.505 11.066 53.751 1.00 68.58 23 GLY B O 1
ATOM 947 N N . LYS B 1 28 ? 20.251 12.870 54.882 1.00 59.46 24 LYS B N 1
ATOM 948 C CA . LYS B 1 28 ? 19.020 13.069 55.647 1.00 55.32 24 LYS B CA 1
ATOM 949 C C . LYS B 1 28 ? 18.007 13.877 54.847 1.00 53.30 24 LYS B C 1
ATOM 950 O O . LYS B 1 28 ? 18.279 15.008 54.432 1.00 52.33 24 LYS B O 1
ATOM 956 N N . HIS B 1 29 ? 16.852 13.284 54.609 1.00 47.78 25 HIS B N 1
ATOM 957 C CA . HIS B 1 29 ? 15.767 13.965 53.935 1.00 46.49 25 HIS B CA 1
ATOM 958 C C . HIS B 1 29 ? 14.510 13.947 54.788 1.00 43.29 25 HIS B C 1
ATOM 959 O O . HIS B 1 29 ? 14.242 12.984 55.514 1.00 47.36 25 HIS B O 1
ATOM 966 N N . ARG B 1 30 ? 13.725 15.013 54.665 1.00 45.18 26 ARG B N 1
ATOM 967 C CA . ARG B 1 30 ? 12.426 15.082 55.318 1.00 44.62 26 ARG B CA 1
ATOM 968 C C . ARG B 1 30 ? 11.524 15.922 54.435 1.00 40.03 26 ARG B C 1
ATOM 969 O O . ARG B 1 30 ? 12.005 16.831 53.752 1.00 39.45 26 ARG B O 1
ATOM 977 N N . PRO B 1 31 ? 10.231 15.629 54.402 1.00 37.32 27 PRO B N 1
ATOM 978 C CA . PRO B 1 31 ? 9.313 16.451 53.615 1.00 37.79 27 PRO B CA 1
ATOM 979 C C . PRO B 1 31 ? 8.939 17.724 54.347 1.00 35.06 27 PRO B C 1
ATOM 980 O O . PRO B 1 31 ? 8.902 17.778 55.578 1.00 29.83 27 PRO B O 1
ATOM 984 N N . ALA B 1 32 ? 8.620 18.748 53.559 1.00 34.62 28 ALA B N 1
ATOM 985 C CA . ALA B 1 32 ? 8.247 20.043 54.104 1.00 31.07 28 ALA B CA 1
ATOM 986 C C . ALA B 1 32 ? 7.348 20.758 53.111 1.00 34.42 28 ALA B C 1
ATOM 987 O O . ALA B 1 32 ? 7.411 20.513 51.904 1.00 35.54 28 ALA B O 1
ATOM 989 N N . VAL B 1 33 ? 6.518 21.654 53.635 1.00 33.23 29 VAL B N 1
ATOM 990 C CA . VAL B 1 33 ? 5.589 22.448 52.839 1.00 29.70 29 VAL B CA 1
ATOM 991 C C . VAL B 1 33 ? 6.204 23.818 52.611 1.00 30.59 29 VAL B C 1
ATOM 992 O O . VAL B 1 33 ? 6.569 24.507 53.570 1.00 33.25 29 VAL B O 1
ATOM 996 N N . VAL B 1 34 ? 6.300 24.226 51.347 1.00 30.99 30 VAL B N 1
ATOM 997 C CA . VAL B 1 34 ? 6.766 25.574 51.037 1.00 32.01 30 VAL B CA 1
ATOM 998 C C . VAL B 1 34 ? 5.657 26.553 51.398 1.00 33.86 30 VAL B C 1
ATOM 999 O O . VAL B 1 34 ? 4.518 26.420 50.934 1.00 33.24 30 VAL B O 1
ATOM 1003 N N . VAL B 1 35 ? 5.971 27.522 52.253 1.00 31.73 31 VAL B N 1
ATOM 1004 C CA . VAL B 1 35 ? 4.980 28.497 52.697 1.00 31.34 31 VAL B CA 1
ATOM 1005 C C . VAL B 1 35 ? 5.367 29.932 52.387 1.00 28.36 31 VAL B C 1
ATOM 1006 O O . VAL B 1 35 ? 4.519 30.824 52.527 1.00 28.41 31 VAL B O 1
ATOM 1010 N N . SER B 1 36 ? 6.598 30.198 51.970 1.00 28.41 32 SER B N 1
ATOM 1011 C CA . SER B 1 36 ? 6.929 31.545 5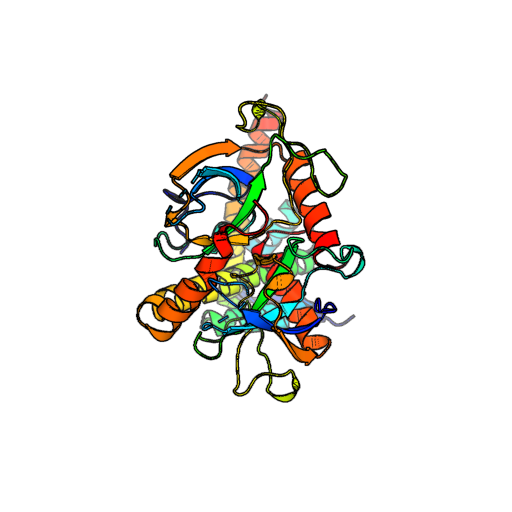1.543 1.00 28.41 32 SER B CA 1
ATOM 1012 C C . SER B 1 36 ? 6.436 31.778 50.122 1.00 31.60 32 SER B C 1
ATOM 1013 O O . SER B 1 36 ? 6.302 30.844 49.323 1.00 29.62 32 SER B O 1
ATOM 1016 N N . VAL B 1 37 ? 6.157 33.041 49.811 1.00 30.57 33 VAL B N 1
ATOM 1017 C CA . VAL B 1 37 ? 5.577 33.373 48.516 1.00 30.20 33 VAL B CA 1
ATOM 1018 C C . VAL B 1 37 ? 6.646 33.292 47.431 1.00 32.17 33 VAL B C 1
ATOM 1019 O O . VAL B 1 37 ? 7.843 33.436 47.686 1.00 39.45 33 VAL B O 1
ATOM 1023 N N . ASP B 1 38 ? 6.194 33.057 46.195 1.00 33.80 34 ASP B N 1
ATOM 1024 C CA . ASP B 1 38 ? 7.118 32.871 45.085 1.00 36.43 34 ASP B CA 1
ATOM 1025 C C . ASP B 1 38 ? 7.686 34.185 44.565 1.00 35.72 34 ASP B C 1
ATOM 1026 O O . ASP B 1 38 ? 8.728 34.164 43.901 1.00 35.59 34 ASP B O 1
ATOM 1031 N N . GLU B 1 39 ? 7.065 35.324 44.890 1.00 32.47 35 GLU B N 1
ATOM 1032 C CA . GLU B 1 39 ? 7.624 36.615 44.502 1.00 32.26 35 GLU B CA 1
ATOM 1033 C C . GLU B 1 39 ? 8.996 36.872 45.119 1.00 36.00 35 GLU B C 1
ATOM 1034 O O . GLU B 1 39 ? 9.666 37.835 44.725 1.00 36.30 35 GLU B O 1
ATOM 1040 N N . LEU B 1 40 ? 9.405 36.067 46.102 1.00 37.32 36 LEU B N 1
ATOM 1041 C CA . LEU B 1 40 ? 10.717 36.186 46.721 1.00 38.20 36 LEU B CA 1
ATOM 1042 C C . LEU B 1 40 ? 11.814 35.490 45.927 1.00 33.14 36 LEU B C 1
ATOM 1043 O O . LEU B 1 40 ? 12.995 35.780 46.142 1.00 39.27 36 LEU B O 1
ATOM 1048 N N . LEU B 1 41 ? 11.462 34.575 45.028 1.00 36.20 37 LEU B N 1
ATOM 1049 C CA . LEU B 1 41 ? 12.462 33.729 44.392 1.00 37.05 37 LEU B CA 1
ATOM 1050 C C . LEU B 1 41 ? 13.218 34.498 43.315 1.00 43.41 37 LEU B C 1
ATOM 1051 O O . LEU B 1 41 ? 12.612 35.152 42.460 1.00 46.68 37 LEU B O 1
ATOM 1056 N N . THR B 1 42 ? 14.550 34.412 43.354 1.00 41.48 38 THR B N 1
ATOM 1057 C CA . THR B 1 42 ? 15.387 35.046 42.345 1.00 41.95 38 THR B CA 1
ATOM 1058 C C . THR B 1 42 ? 16.432 34.111 41.739 1.00 48.46 38 THR B C 1
ATOM 1059 O O . THR B 1 42 ? 17.286 34.578 40.978 1.00 64.49 38 THR B O 1
ATOM 1063 N N . GLY B 1 43 ? 16.396 32.816 42.044 1.00 50.48 39 GLY B N 1
ATOM 1064 C CA . GLY B 1 43 ? 17.324 31.884 41.431 1.00 44.30 39 GLY B CA 1
ATOM 1065 C C . GLY B 1 43 ? 18.685 31.743 42.079 1.00 50.42 39 GLY B C 1
ATOM 1066 O O . GLY B 1 43 ? 19.622 31.287 41.415 1.00 59.36 39 GLY B O 1
ATOM 1067 N N . ILE B 1 44 ? 18.836 32.112 43.344 1.00 51.55 40 ILE B N 1
ATOM 1068 C CA . ILE B 1 44 ? 20.114 31.961 44.030 1.00 57.73 40 ILE B CA 1
ATOM 1069 C C . ILE B 1 44 ? 20.112 30.639 44.790 1.00 51.98 40 ILE B C 1
ATOM 1070 O O . ILE B 1 44 ? 19.060 30.089 45.116 1.00 54.89 40 ILE B O 1
ATOM 1075 N N . ASP B 1 45 ? 21.307 30.104 45.058 1.00 51.90 41 ASP B N 1
ATOM 1076 C CA . ASP B 1 45 ? 21.387 28.808 45.726 1.00 50.87 41 ASP B CA 1
ATOM 1077 C C . ASP B 1 45 ? 21.185 28.955 47.230 1.00 51.21 41 ASP B C 1
ATOM 1078 O O . ASP B 1 45 ? 20.510 28.125 47.853 1.00 41.75 41 ASP B O 1
ATOM 1083 N N . ASP B 1 46 ? 21.751 30.008 47.822 1.00 50.00 42 ASP B N 1
ATOM 1084 C CA . ASP B 1 46 ? 21.669 30.250 49.257 1.00 49.60 42 ASP B CA 1
ATOM 1085 C C . ASP B 1 46 ? 20.419 31.021 49.674 1.00 44.90 42 ASP B C 1
ATOM 1086 O O . ASP B 1 46 ? 20.238 31.257 50.873 1.00 45.43 42 ASP B O 1
ATOM 1091 N N . GLU B 1 47 ? 19.568 31.436 48.735 1.00 37.02 43 GLU B N 1
ATOM 1092 C CA . GLU B 1 47 ? 18.380 32.185 49.123 1.00 35.88 43 GLU B CA 1
ATOM 1093 C C . GLU B 1 47 ? 17.467 31.316 49.980 1.00 42.15 43 GLU B C 1
ATOM 1094 O O . GLU B 1 47 ? 17.415 30.090 49.842 1.00 40.63 43 GLU B O 1
ATOM 1100 N N . LEU B 1 48 ? 16.759 31.963 50.892 1.00 37.30 44 LEU B N 1
ATOM 1101 C CA . LEU B 1 48 ? 15.982 31.251 51.888 1.00 31.95 44 LEU B CA 1
ATOM 1102 C C . LEU B 1 48 ? 14.549 31.073 51.409 1.00 33.73 44 LEU B C 1
ATOM 1103 O O . LEU B 1 48 ? 13.918 32.018 50.925 1.00 35.59 44 LEU B O 1
ATOM 1108 N N . VAL B 1 49 ? 14.066 29.841 51.518 1.00 31.50 45 VAL B N 1
ATOM 1109 C CA . VAL B 1 49 ? 12.690 29.450 51.259 1.00 27.32 45 VAL B CA 1
ATOM 1110 C C . VAL B 1 49 ? 12.131 28.974 52.589 1.00 30.60 45 VAL B C 1
ATOM 1111 O O . VAL B 1 49 ? 12.709 28.081 53.221 1.00 34.43 45 VAL B O 1
ATOM 1115 N N . VAL B 1 50 ? 11.012 29.541 53.012 1.00 24.34 46 VAL B N 1
ATOM 1116 C CA . VAL B 1 50 ? 10.468 29.206 54.322 1.00 28.98 46 VAL B CA 1
ATOM 1117 C C . VAL B 1 50 ? 9.526 28.026 54.159 1.00 26.67 46 VAL B C 1
ATOM 1118 O O . VAL B 1 50 ? 8.625 28.051 53.316 1.00 28.67 46 VAL B O 1
ATOM 1122 N N . VAL B 1 51 ? 9.759 26.978 54.949 1.00 24.49 47 VAL B N 1
ATOM 1123 C CA . VAL B 1 51 ? 9.031 25.722 54.863 1.00 25.27 47 VAL B CA 1
ATOM 1124 C C . VAL B 1 51 ? 8.580 25.301 56.256 1.00 28.24 47 VAL B C 1
ATOM 1125 O O . VAL B 1 51 ? 9.110 25.743 57.281 1.00 30.52 47 VAL B O 1
ATOM 1129 N N . VAL B 1 52 ? 7.578 24.436 56.271 1.00 29.59 48 VAL B N 1
ATOM 1130 C CA . VAL B 1 52 ? 7.028 23.826 57.476 1.00 28.74 48 VAL B CA 1
ATOM 1131 C C . VAL B 1 52 ? 7.316 22.333 57.408 1.00 30.01 48 VAL B C 1
ATOM 1132 O O . VAL B 1 52 ? 6.805 21.654 56.509 1.00 33.07 48 VAL B O 1
ATOM 1136 N N . PRO B 1 53 ? 8.116 21.780 58.317 1.00 35.04 49 PRO B N 1
ATOM 1137 C CA . PRO B 1 53 ? 8.446 20.354 58.229 1.00 27.00 49 PRO B CA 1
ATOM 1138 C C . PRO B 1 53 ? 7.206 19.495 58.397 1.00 31.88 49 PRO B C 1
ATOM 1139 O O . PRO B 1 53 ? 6.300 19.817 59.169 1.00 33.83 49 PRO B O 1
ATOM 1143 N N . VAL B 1 54 ? 7.172 18.393 57.659 1.00 31.43 50 VAL B N 1
ATOM 1144 C CA . VAL B 1 54 ? 6.078 17.437 57.730 1.00 33.79 50 VAL B CA 1
ATOM 1145 C C . VAL B 1 54 ? 6.599 16.186 58.416 1.00 30.97 50 VAL B C 1
ATOM 1146 O O . VAL B 1 54 ? 7.636 15.639 58.024 1.00 38.82 50 VAL B O 1
ATOM 1150 N N . SER B 1 55 ? 5.883 15.742 59.443 1.00 32.80 51 SER B N 1
ATOM 1151 C CA . SER B 1 55 ? 6.279 14.613 60.267 1.00 36.27 51 SER B CA 1
ATOM 1152 C C . SER B 1 55 ? 5.210 13.535 60.250 1.00 35.46 51 SER B C 1
ATOM 1153 O O . SER B 1 55 ? 4.014 13.827 60.328 1.00 36.24 51 SER B O 1
ATOM 1156 N N . SER B 1 56 ? 5.652 12.287 60.171 1.00 40.10 52 SER B N 1
ATOM 1157 C CA . SER B 1 56 ? 4.772 11.136 60.289 1.00 46.09 52 SER B CA 1
ATOM 1158 C C . SER B 1 56 ? 4.785 10.540 61.687 1.00 43.50 52 SER B C 1
ATOM 1159 O O . SER B 1 56 ? 4.122 9.528 61.920 1.00 44.44 52 SER B O 1
ATOM 1162 N N . SER B 1 57 ? 5.531 11.136 62.619 1.00 44.04 53 SER B N 1
ATOM 1163 C CA . SER B 1 57 ? 5.676 10.584 63.956 1.00 50.07 53 SER B CA 1
ATOM 1164 C C . SER B 1 57 ? 5.147 11.469 65.078 1.00 45.90 53 SER B C 1
ATOM 1165 O O . SER B 1 57 ? 4.848 10.942 66.154 1.00 46.79 53 SER B O 1
ATOM 1168 N N . ARG B 1 58 ? 4.990 12.772 64.867 1.00 47.12 54 ARG B N 1
ATOM 1169 C CA . ARG B 1 58 ? 4.457 13.605 65.934 1.00 48.92 54 ARG B CA 1
ATOM 1170 C C . ARG B 1 58 ? 2.939 13.506 65.976 1.00 44.96 54 ARG B C 1
ATOM 1171 O O . ARG B 1 58 ? 2.275 13.307 64.955 1.00 46.89 54 ARG B O 1
ATOM 1179 N N . SER B 1 59 ? 2.394 13.629 67.178 1.00 48.15 55 SER B N 1
ATOM 1180 C CA . SER B 1 59 ? 0.963 13.482 67.338 1.00 46.44 55 SER B CA 1
ATOM 1181 C C . SER B 1 59 ? 0.241 14.687 66.749 1.00 47.88 55 SER B C 1
ATOM 1182 O O . SER B 1 59 ? 0.783 15.790 66.641 1.00 45.85 55 SER B O 1
ATOM 1185 N N . ARG B 1 60 ? -1.007 14.458 66.374 1.00 43.42 56 ARG B N 1
ATOM 1186 C CA . ARG B 1 60 ? -1.814 15.479 65.730 1.00 48.24 56 ARG B CA 1
ATOM 1187 C C . ARG B 1 60 ? -2.429 16.448 66.737 1.00 41.23 56 ARG B C 1
ATOM 1188 O O . ARG B 1 60 ? -2.958 16.037 67.773 1.00 43.80 56 ARG B O 1
ATOM 1196 N N . THR B 1 61 ? -2.376 17.752 66.406 1.00 33.90 57 THR B N 1
ATOM 1197 C CA . THR B 1 61 ? -2.898 18.854 67.216 1.00 34.56 57 THR B CA 1
ATOM 1198 C C . THR B 1 61 ? -3.478 19.927 66.299 1.00 35.09 57 THR B C 1
ATOM 1199 O O . THR B 1 61 ? -3.233 19.890 65.087 1.00 44.36 57 THR B O 1
ATOM 1203 N N . PRO B 1 62 ? -4.259 20.884 66.818 1.00 42.06 58 PRO B N 1
ATOM 1204 C CA . PRO B 1 62 ? -4.759 21.962 65.943 1.00 34.63 58 PRO B CA 1
ATOM 1205 C C . PRO B 1 62 ? -3.657 22.737 65.238 1.00 35.91 58 PRO B C 1
ATOM 1206 O O . PRO B 1 62 ? -3.862 23.195 64.106 1.00 34.15 58 PRO B O 1
ATOM 1210 N N . LEU B 1 63 ? -2.491 22.892 65.864 1.00 32.24 59 LEU B N 1
ATOM 1211 C CA . LEU B 1 63 ? -1.383 23.599 65.231 1.00 38.82 59 LEU B CA 1
ATOM 1212 C C . LEU B 1 63 ? -0.564 22.711 64.305 1.00 36.88 59 LEU B C 1
ATOM 1213 O O . LEU B 1 63 ? 0.465 23.162 63.791 1.00 35.60 59 LEU B O 1
ATOM 1218 N N . ARG B 1 64 ? -0.984 21.468 64.095 1.00 38.76 60 ARG B N 1
ATOM 1219 C CA . ARG B 1 64 ? -0.306 20.533 63.202 1.00 37.38 60 ARG B CA 1
ATOM 1220 C C . ARG B 1 64 ? -1.344 19.967 62.246 1.00 37.58 60 ARG B C 1
ATOM 1221 O O . ARG B 1 64 ? -1.780 18.817 62.400 1.00 36.31 60 ARG B O 1
ATOM 1229 N N . PRO B 1 65 ? -1.769 20.741 61.250 1.00 37.05 61 PRO B N 1
ATOM 1230 C CA . PRO B 1 65 ? -2.820 20.266 60.356 1.00 38.26 61 PRO B CA 1
ATOM 1231 C C . PRO B 1 65 ? -2.378 19.015 59.622 1.00 42.59 61 PRO B C 1
ATOM 1232 O O . PRO B 1 65 ? -1.184 18.843 59.311 1.00 39.78 61 PRO B O 1
ATOM 1236 N N . PRO B 1 66 ? -3.305 18.106 59.335 1.00 44.55 62 PRO B N 1
ATOM 1237 C CA . PRO B 1 66 ? -2.921 16.829 58.730 1.00 41.73 62 PRO B CA 1
ATOM 1238 C C . PRO B 1 66 ? -2.554 16.988 57.266 1.00 37.95 62 PRO B C 1
ATOM 1239 O O . PRO B 1 66 ? -3.048 17.876 56.567 1.00 40.07 62 PRO B O 1
ATOM 1243 N N . VAL B 1 67 ? -1.667 16.105 56.810 1.00 37.85 63 VAL B N 1
ATOM 1244 C CA . VAL B 1 67 ? -1.205 16.063 55.428 1.00 35.04 63 VAL B CA 1
ATOM 1245 C C . VAL B 1 67 ? -1.419 14.650 54.905 1.00 36.79 63 VAL B C 1
ATOM 1246 O O . VAL B 1 67 ? -0.981 13.680 55.534 1.00 41.83 63 VAL B O 1
ATOM 1250 N N . ALA B 1 68 ? -2.086 14.534 53.765 1.00 36.70 64 ALA B N 1
ATOM 1251 C CA . ALA B 1 68 ? -2.533 13.249 53.251 1.00 44.63 64 ALA B CA 1
ATOM 1252 C C . ALA B 1 68 ? -1.593 12.731 52.170 1.00 44.09 64 ALA B C 1
ATOM 1253 O O . ALA B 1 68 ? -0.878 13.506 51.529 1.00 43.13 64 ALA B O 1
ATOM 1255 N N . PRO B 1 69 ? -1.563 11.413 51.946 1.00 46.01 65 PRO B N 1
ATOM 1256 C CA . PRO B 1 69 ? -0.707 10.874 50.872 1.00 43.80 65 PRO B CA 1
ATOM 1257 C C . PRO B 1 69 ? -1.000 11.450 49.497 1.00 44.71 65 PRO B C 1
ATOM 1258 O O . PRO B 1 69 ? -0.085 11.520 48.667 1.00 47.39 65 PRO B O 1
ATOM 1262 N N . SER B 1 70 ? -2.240 11.870 49.222 1.00 43.52 66 SER B N 1
ATOM 1263 C CA . SER B 1 70 ? -2.527 12.574 47.974 1.00 41.10 66 SER B CA 1
ATOM 1264 C C . SER B 1 70 ? -1.783 13.891 47.863 1.00 45.88 66 SER B C 1
ATOM 1265 O O . SER B 1 70 ? -1.759 14.484 46.777 1.00 40.64 66 SER B O 1
ATOM 1268 N N . GLU B 1 71 ? -1.197 14.370 48.955 1.00 42.13 67 GLU B N 1
ATOM 1269 C CA . GLU B 1 71 ? -0.453 15.616 48.955 1.00 45.12 67 GLU B CA 1
ATOM 1270 C C . GLU B 1 71 ? 1.053 15.390 48.944 1.00 43.45 67 GLU B C 1
ATOM 1271 O O . GLU B 1 71 ? 1.814 16.362 48.992 1.00 40.49 67 GLU B O 1
ATOM 1277 N N . GLY B 1 72 ? 1.498 14.137 48.881 1.00 37.43 68 GLY B N 1
ATOM 1278 C CA . GLY B 1 72 ? 2.890 13.809 48.628 1.00 33.53 68 GLY B CA 1
ATOM 1279 C C . GLY B 1 72 ? 3.551 12.945 49.677 1.00 41.42 68 GLY B C 1
ATOM 1280 O O . GLY B 1 72 ? 4.655 12.437 49.428 1.00 45.31 68 GLY B O 1
ATOM 1281 N N . VAL B 1 73 ? 2.938 12.746 50.842 1.00 37.11 69 VAL B N 1
ATOM 1282 C CA . VAL B 1 73 ? 3.568 11.937 51.876 1.00 38.05 69 VAL B CA 1
ATOM 1283 C C . VAL B 1 73 ? 3.308 10.457 51.615 1.00 39.89 69 VAL B C 1
ATOM 1284 O O . VAL B 1 73 ? 2.386 10.068 50.890 1.00 36.42 69 VAL B O 1
ATOM 1288 N N . ALA B 1 74 ? 4.146 9.620 52.225 1.00 38.38 70 ALA B N 1
ATOM 1289 C CA . ALA B 1 74 ? 3.979 8.177 52.120 1.00 39.29 70 ALA B CA 1
ATOM 1290 C C . ALA B 1 74 ? 2.965 7.642 53.120 1.00 40.12 70 ALA B C 1
ATOM 1291 O O . ALA B 1 74 ? 2.277 6.657 52.833 1.00 49.94 70 ALA B O 1
ATOM 1293 N N . ALA B 1 75 ? 2.859 8.270 54.286 1.00 44.42 71 ALA B N 1
ATOM 1294 C CA . ALA B 1 75 ? 1.912 7.867 55.312 1.00 41.78 71 ALA B CA 1
ATOM 1295 C C . ALA B 1 75 ? 1.262 9.109 55.897 1.00 42.88 71 ALA B C 1
ATOM 1296 O O . ALA B 1 75 ? 1.772 10.223 55.751 1.00 40.33 71 ALA B O 1
ATOM 1298 N N . ASP B 1 76 ? 0.103 8.911 56.523 1.00 44.70 72 ASP B N 1
ATOM 1299 C CA . ASP B 1 76 ? -0.559 9.973 57.268 1.00 41.05 72 ASP B CA 1
ATOM 1300 C C . ASP B 1 76 ? 0.449 10.741 58.105 1.00 43.81 72 ASP B C 1
ATOM 1301 O O . ASP B 1 76 ? 1.180 10.156 58.912 1.00 48.84 72 ASP B O 1
ATOM 1306 N N . SER B 1 77 ? 0.503 12.053 57.901 1.00 38.88 73 SER B N 1
ATOM 1307 C CA . SER B 1 77 ? 1.485 12.897 58.560 1.00 32.96 73 SER B CA 1
ATOM 1308 C C . SER B 1 77 ? 0.805 14.192 58.986 1.00 30.94 73 SER B C 1
ATOM 1309 O O . SER B 1 77 ? -0.373 14.428 58.697 1.00 34.62 73 SER B O 1
ATOM 1312 N N . VAL B 1 78 ? 1.563 15.051 59.660 1.00 30.48 74 VAL B N 1
ATOM 1313 C CA . VAL B 1 78 ? 1.072 16.350 60.100 1.00 36.90 74 VAL B CA 1
ATOM 1314 C C . VAL B 1 78 ? 2.101 17.411 59.740 1.00 34.40 74 VAL B C 1
ATOM 1315 O O . VAL B 1 78 ? 3.307 17.145 59.697 1.00 32.54 74 VAL B O 1
ATOM 1319 N N . ALA B 1 79 ? 1.616 18.622 59.482 1.00 31.86 75 ALA B N 1
ATOM 1320 C CA . ALA B 1 79 ? 2.481 19.760 59.186 1.00 33.93 75 ALA B CA 1
ATOM 1321 C C . ALA B 1 79 ? 2.804 20.475 60.495 1.00 34.73 75 ALA B C 1
ATOM 1322 O O . ALA B 1 79 ? 1.943 21.140 61.080 1.00 36.35 75 ALA B O 1
ATOM 1324 N N . VAL B 1 80 ? 4.045 20.338 60.954 1.00 37.12 76 VAL B N 1
ATOM 1325 C CA . VAL B 1 80 ? 4.458 20.887 62.240 1.00 31.88 76 VAL B CA 1
ATOM 1326 C C . VAL B 1 80 ? 4.748 22.375 62.084 1.00 33.71 76 VAL B C 1
ATOM 1327 O O . VAL B 1 80 ? 5.903 22.786 61.912 1.00 31.61 76 VAL B O 1
ATOM 1331 N N . CYS B 1 81 ? 3.693 23.192 62.150 1.00 33.81 77 CYS B N 1
ATOM 1332 C CA . CYS B 1 81 ? 3.838 24.619 61.885 1.00 34.25 77 CYS B CA 1
ATOM 1333 C C . CYS B 1 81 ? 4.724 25.310 62.912 1.00 33.25 77 CYS B C 1
ATOM 1334 O O . CYS B 1 81 ? 5.311 26.357 62.615 1.00 27.35 77 CYS B O 1
ATOM 1337 N N . ARG B 1 82 ? 4.827 24.756 64.122 1.00 39.51 78 ARG B N 1
ATOM 1338 C CA . ARG B 1 82 ? 5.732 25.328 65.114 1.00 36.14 78 ARG B CA 1
ATOM 1339 C C . ARG B 1 82 ? 7.181 25.258 64.656 1.00 37.86 78 ARG B C 1
ATOM 1340 O O . ARG B 1 82 ? 7.999 26.096 65.052 1.00 36.65 78 ARG B O 1
ATOM 1348 N N . GLY B 1 83 ? 7.513 24.282 63.816 1.00 35.34 79 GLY B N 1
ATOM 1349 C CA . GLY B 1 83 ? 8.843 24.125 63.271 1.00 30.74 79 GLY B CA 1
ATOM 1350 C C . GLY B 1 83 ? 9.131 24.931 62.024 1.00 30.17 79 GLY B C 1
ATOM 1351 O O . GLY B 1 83 ? 10.140 24.665 61.364 1.00 29.86 79 GLY B O 1
ATOM 1352 N N . VAL B 1 84 ? 8.276 25.899 61.678 1.00 29.14 80 VAL B N 1
ATOM 1353 C CA . VAL B 1 84 ? 8.500 26.716 60.490 1.00 31.60 80 VAL B CA 1
ATOM 1354 C C . VAL B 1 84 ? 9.922 27.268 60.498 1.00 31.28 80 VAL B C 1
ATOM 1355 O O . VAL B 1 84 ? 10.439 27.696 61.537 1.00 27.02 80 VAL B O 1
ATOM 1359 N N . ARG B 1 85 ? 10.573 27.237 59.338 1.00 28.40 81 ARG B N 1
ATOM 1360 C CA . ARG B 1 85 ? 11.954 27.694 59.278 1.00 32.47 81 ARG B CA 1
ATOM 1361 C C . ARG B 1 85 ? 12.320 28.043 57.848 1.00 36.56 81 ARG B C 1
ATOM 1362 O O . ARG B 1 85 ? 11.826 27.431 56.897 1.00 37.01 81 ARG B O 1
ATOM 1370 N N . ALA B 1 86 ? 13.184 29.041 57.711 1.00 33.34 82 ALA B N 1
ATOM 1371 C CA . ALA B 1 86 ? 13.802 29.335 56.430 1.00 30.97 82 ALA B CA 1
ATOM 1372 C C . ALA B 1 86 ? 14.936 28.345 56.181 1.00 30.37 82 ALA B C 1
ATOM 1373 O O . ALA B 1 86 ? 15.743 28.078 57.075 1.00 41.67 82 ALA B O 1
ATOM 1375 N N . VAL B 1 87 ? 14.990 27.791 54.974 1.00 28.05 83 VAL B N 1
ATOM 1376 C CA . VAL B 1 87 ? 16.039 26.861 54.574 1.00 39.15 83 VAL B CA 1
ATOM 1377 C C . VAL B 1 87 ? 16.636 27.343 53.260 1.00 36.12 83 VAL B C 1
ATOM 1378 O O . VAL B 1 87 ? 15.977 28.030 52.478 1.00 30.74 83 VAL B O 1
ATOM 1382 N N . ALA B 1 88 ? 17.890 26.980 53.006 1.00 36.29 84 ALA B N 1
ATOM 1383 C CA . ALA B 1 88 ? 18.509 27.355 51.740 1.00 35.00 84 ALA B CA 1
ATOM 1384 C C . ALA B 1 88 ? 17.859 26.596 50.588 1.00 39.91 84 ALA B C 1
ATOM 1385 O O . ALA B 1 88 ? 17.523 25.414 50.710 1.00 36.00 84 ALA B O 1
ATOM 1387 N N . ARG B 1 89 ? 17.677 27.295 49.464 1.00 34.65 85 ARG B N 1
ATOM 1388 C CA . ARG B 1 89 ? 16.980 26.712 48.322 1.00 28.85 85 ARG B CA 1
ATOM 1389 C C . ARG B 1 89 ? 17.707 25.490 47.773 1.00 35.97 85 ARG B C 1
ATOM 1390 O O . ARG B 1 89 ? 17.067 24.586 47.220 1.00 36.22 85 ARG B O 1
ATOM 1398 N N . ALA B 1 90 ? 19.034 25.441 47.919 1.00 31.48 86 ALA B N 1
ATOM 1399 C CA . ALA B 1 90 ? 19.831 24.344 47.381 1.00 36.08 86 ALA B CA 1
ATOM 1400 C C . ALA B 1 90 ? 19.533 23.012 48.056 1.00 31.11 86 ALA B C 1
ATOM 1401 O O . ALA B 1 90 ? 19.953 21.973 47.540 1.00 35.48 86 ALA B O 1
ATOM 1403 N N . ARG B 1 91 ? 18.835 23.024 49.194 1.00 31.45 87 ARG B N 1
ATOM 1404 C CA . ARG B 1 91 ? 18.469 21.817 49.926 1.00 38.30 87 ARG B CA 1
ATOM 1405 C C . AR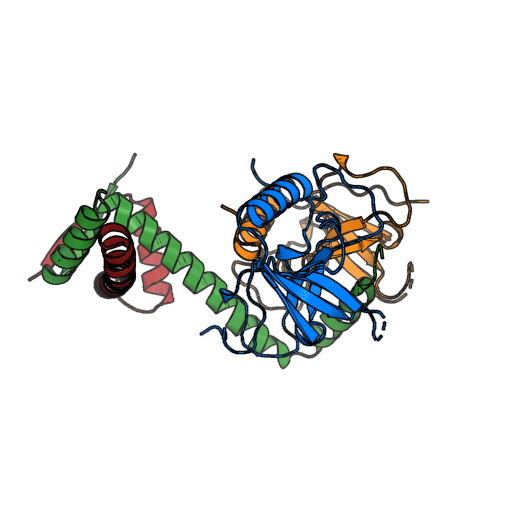G B 1 91 ? 17.205 21.166 49.402 1.00 32.43 87 ARG B C 1
ATOM 1406 O O . ARG B 1 91 ? 16.830 20.099 49.900 1.00 34.82 87 ARG B O 1
ATOM 1414 N N . LEU B 1 92 ? 16.556 21.768 48.413 1.00 34.37 88 LEU B N 1
ATOM 1415 C CA . LEU B 1 92 ? 15.309 21.256 47.868 1.00 33.92 88 LEU B CA 1
ATOM 1416 C C . LEU B 1 92 ? 15.619 20.203 46.810 1.00 36.06 88 LEU B C 1
ATOM 1417 O O . LEU B 1 92 ? 16.223 20.511 45.778 1.00 41.69 88 LEU B O 1
ATOM 1422 N N . VAL B 1 93 ? 15.195 18.963 47.060 1.00 36.39 89 VAL B N 1
ATOM 1423 C CA . VAL B 1 93 ? 15.618 17.835 46.239 1.00 40.53 89 VAL B CA 1
ATOM 1424 C C . VAL B 1 93 ? 14.626 17.552 45.120 1.00 41.21 89 VAL B C 1
ATOM 1425 O O . VAL B 1 93 ? 14.966 17.653 43.936 1.00 40.68 89 VAL B O 1
ATOM 1429 N N . GLU B 1 94 ? 13.387 17.239 45.481 1.00 40.10 90 GLU B N 1
ATOM 1430 C CA . GLU B 1 94 ? 12.382 16.901 44.486 1.00 40.14 90 GLU B CA 1
ATOM 1431 C C . GLU B 1 94 ? 11.011 17.287 45.013 1.00 37.28 90 GLU B C 1
ATOM 1432 O O . GLU B 1 94 ? 10.746 17.183 46.215 1.00 37.42 90 GLU B O 1
ATOM 1438 N N . ARG B 1 95 ? 10.148 17.735 44.109 1.00 42.06 91 ARG B N 1
ATOM 1439 C CA . ARG B 1 95 ? 8.780 18.041 44.488 1.00 38.59 91 ARG B CA 1
ATOM 1440 C C . ARG B 1 95 ? 8.022 16.739 44.709 1.00 41.80 91 ARG B C 1
ATOM 1441 O O . ARG B 1 95 ? 7.980 15.874 43.827 1.00 35.31 91 ARG B O 1
ATOM 1449 N N . LEU B 1 96 ? 7.420 16.601 45.887 1.00 37.56 92 LEU B N 1
ATOM 1450 C CA . LEU B 1 96 ? 6.672 15.398 46.217 1.00 34.30 92 LEU B CA 1
ATOM 1451 C C . LEU B 1 96 ? 5.200 15.541 45.886 1.00 39.39 92 LEU B C 1
ATOM 1452 O O . LEU B 1 96 ? 4.546 14.543 45.550 1.00 35.95 92 LEU B O 1
ATOM 1457 N N . GLY B 1 97 ? 4.671 16.756 45.954 1.00 29.72 93 GLY B N 1
ATOM 1458 C CA . GLY B 1 97 ? 3.269 16.935 45.649 1.00 33.28 93 GLY B CA 1
ATOM 1459 C C . GLY B 1 97 ? 2.835 18.356 45.922 1.00 32.96 93 GLY B C 1
ATOM 1460 O O . GLY B 1 97 ? 3.655 19.266 46.022 1.00 37.03 93 GLY B O 1
ATOM 1461 N N . ALA B 1 98 ? 1.522 18.529 45.970 1.00 31.63 94 ALA B N 1
ATOM 1462 C CA . ALA B 1 98 ? 0.920 19.817 46.259 1.00 35.02 94 ALA B CA 1
ATOM 1463 C C . ALA B 1 98 ? -0.176 19.624 47.289 1.00 34.09 94 ALA B C 1
ATOM 1464 O O . ALA B 1 98 ? -0.879 18.609 47.284 1.00 39.63 94 ALA B O 1
ATOM 1466 N N . LEU B 1 99 ? -0.299 20.592 48.184 1.00 32.02 95 LEU B N 1
ATOM 1467 C CA . LEU B 1 99 ? -1.293 20.531 49.238 1.00 38.05 95 LEU B CA 1
ATOM 1468 C C . LEU B 1 99 ? -2.614 21.093 48.729 1.00 34.86 95 LEU B C 1
ATOM 1469 O O . LEU B 1 99 ? -2.643 21.993 47.884 1.00 39.34 95 LEU B O 1
ATOM 1474 N N . LYS B 1 100 ? -3.714 20.526 49.226 1.00 41.66 96 LYS B N 1
ATOM 1475 C CA . LYS B 1 100 ? -5.032 21.063 48.930 1.00 42.13 96 LYS B CA 1
ATOM 1476 C C . LYS B 1 100 ? -5.174 22.454 49.545 1.00 44.85 96 LYS B C 1
ATOM 1477 O O . LYS B 1 100 ? -4.459 22.800 50.491 1.00 39.69 96 LYS B O 1
ATOM 1483 N N . PRO B 1 101 ? -6.078 23.281 49.009 1.00 51.24 97 PRO B N 1
ATOM 1484 C CA . PRO B 1 101 ? -6.268 24.621 49.589 1.00 43.19 97 PRO B CA 1
ATOM 1485 C C . PRO B 1 101 ? -6.724 24.606 51.034 1.00 45.09 97 PRO B C 1
ATOM 1486 O O . PRO B 1 101 ? -6.316 25.487 51.802 1.00 46.09 97 PRO B O 1
ATOM 1490 N N . ALA B 1 102 ? -7.542 23.630 51.442 1.00 42.54 98 ALA B N 1
ATOM 1491 C CA . ALA B 1 102 ? -7.955 23.580 52.841 1.00 40.89 98 ALA B CA 1
ATOM 1492 C C . ALA B 1 102 ? -6.763 23.332 53.755 1.00 46.39 98 ALA B C 1
ATOM 1493 O O . ALA B 1 102 ? -6.673 23.916 54.846 1.00 46.80 98 ALA B O 1
ATOM 1495 N N . THR B 1 103 ? -5.826 22.485 53.320 1.00 46.65 99 THR B N 1
ATOM 1496 C CA . THR B 1 103 ? -4.641 22.243 54.135 1.00 41.30 99 THR B CA 1
ATOM 1497 C C . THR B 1 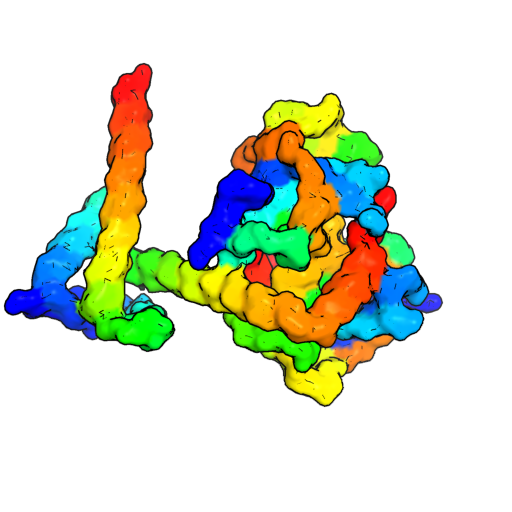103 ? -3.815 23.514 54.251 1.00 38.89 99 THR B C 1
ATOM 1498 O O . THR B 1 103 ? -3.399 23.888 55.352 1.00 36.85 99 THR B O 1
ATOM 1502 N N . MET B 1 104 ? -3.599 24.209 53.130 1.00 36.80 100 MET B N 1
ATOM 1503 C CA . MET B 1 104 ? -2.842 25.453 53.168 1.00 37.13 100 MET B CA 1
ATOM 1504 C C . MET B 1 104 ? -3.508 26.467 54.079 1.00 37.67 100 MET B C 1
ATOM 1505 O O . MET B 1 104 ? -2.823 27.177 54.818 1.00 37.73 100 MET B O 1
ATOM 1510 N N . ARG B 1 105 ? -4.839 26.552 54.047 1.00 36.39 101 ARG B N 1
ATOM 1511 C CA . ARG B 1 105 ? -5.511 27.503 54.926 1.00 43.99 101 ARG B CA 1
ATOM 1512 C C . ARG B 1 105 ? -5.345 27.122 56.395 1.00 37.65 101 ARG B C 1
ATOM 1513 O O . ARG B 1 105 ? -5.198 28.005 57.251 1.00 32.20 101 ARG B O 1
ATOM 1521 N N . ALA B 1 106 ? -5.333 25.820 56.703 1.00 35.56 102 ALA B N 1
ATOM 1522 C CA . ALA B 1 106 ? -5.106 25.404 58.084 1.00 38.62 102 ALA B CA 1
ATOM 1523 C C . ALA B 1 106 ? -3.678 25.714 58.527 1.00 38.50 102 ALA B C 1
ATOM 1524 O O . ALA B 1 106 ? -3.449 26.140 59.667 1.00 33.38 102 ALA B O 1
ATOM 1526 N N . ILE B 1 107 ? -2.708 25.510 57.635 1.00 36.41 103 ILE B N 1
ATOM 1527 C CA . ILE B 1 107 ? -1.329 25.891 57.923 1.00 35.59 103 ILE B CA 1
ATOM 1528 C C . ILE B 1 107 ? -1.224 27.394 58.146 1.00 31.49 103 ILE B C 1
ATOM 1529 O O . ILE B 1 107 ? -0.509 27.852 59.042 1.00 37.88 103 ILE B O 1
ATOM 1534 N N . GLU B 1 108 ? -1.926 28.185 57.331 1.00 37.11 104 GLU B N 1
ATOM 1535 C CA . GLU B 1 108 ? -1.898 29.639 57.483 1.00 36.99 104 GLU B CA 1
ATOM 1536 C C . GLU B 1 108 ? -2.484 30.075 58.820 1.00 32.30 104 GLU B C 1
ATOM 1537 O O . GLU B 1 108 ? -1.947 30.975 59.476 1.00 30.53 104 GLU B O 1
ATOM 1543 N N . ASN B 1 109 ? -3.587 29.451 59.242 1.00 33.63 105 ASN B N 1
ATOM 1544 C CA . ASN B 1 109 ? -4.182 29.832 60.517 1.00 28.20 105 ASN B CA 1
ATOM 1545 C C . ASN B 1 109 ? -3.287 29.414 61.675 1.00 33.80 105 ASN B C 1
ATOM 1546 O O . ASN B 1 109 ? -3.088 30.183 62.630 1.00 32.84 105 ASN B O 1
ATOM 1551 N N . ALA B 1 110 ? -2.699 28.219 61.579 1.00 33.01 106 ALA B N 1
ATOM 1552 C CA . ALA B 1 110 ? -1.755 27.771 62.596 1.00 30.45 106 ALA B CA 1
ATOM 1553 C C . ALA B 1 110 ? -0.579 28.733 62.708 1.00 31.44 106 ALA B C 1
ATOM 1554 O O . ALA B 1 110 ? -0.187 29.130 63.812 1.00 26.31 106 ALA B O 1
ATOM 1556 N N . LEU B 1 111 ? -0.011 29.129 61.568 1.00 29.59 107 LEU B N 1
ATOM 1557 C CA . LEU B 1 111 ? 1.109 30.059 61.593 1.00 29.59 107 LEU B CA 1
ATOM 1558 C C . LEU B 1 111 ? 0.695 31.396 62.185 1.00 30.39 107 LEU B C 1
ATOM 1559 O O . LEU B 1 111 ? 1.456 32.007 62.944 1.00 31.62 107 LEU B O 1
ATOM 1564 N N . THR B 1 112 ? -0.510 31.867 61.852 1.00 32.19 108 THR B N 1
ATOM 1565 C CA . THR B 1 112 ? -0.975 33.132 62.410 1.00 33.48 108 THR B CA 1
ATOM 1566 C C . THR B 1 112 ? -1.041 33.062 63.929 1.00 37.66 108 THR B C 1
ATOM 1567 O O . THR B 1 112 ? -0.615 33.996 64.622 1.00 34.61 108 THR B O 1
ATOM 1571 N N . LEU B 1 113 ? -1.546 31.949 64.469 1.00 31.39 109 LEU B N 1
ATOM 1572 C CA . LEU B 1 113 ? -1.587 31.823 65.921 1.00 29.09 109 LEU B CA 1
ATOM 1573 C C . LEU B 1 113 ? -0.187 31.725 66.517 1.00 36.40 109 LEU B C 1
ATOM 1574 O O . LEU B 1 113 ? 0.106 32.375 67.528 1.00 40.40 109 LEU B O 1
ATOM 1579 N N . ILE B 1 114 ? 0.696 30.938 65.897 1.00 34.94 110 ILE B N 1
ATOM 1580 C CA . ILE B 1 114 ? 2.028 30.723 66.458 1.00 31.66 110 ILE B CA 1
ATOM 1581 C C . ILE B 1 114 ? 2.805 32.032 66.543 1.00 34.20 110 ILE B C 1
ATOM 1582 O O . ILE B 1 114 ? 3.459 32.315 67.555 1.00 35.67 110 ILE B O 1
ATOM 1587 N N . LEU B 1 115 ? 2.716 32.868 65.511 1.00 35.99 111 LEU B N 1
ATOM 1588 C CA . LEU B 1 115 ? 3.504 34.092 65.450 1.00 34.07 111 LEU B CA 1
ATOM 1589 C C . LEU B 1 115 ? 2.789 35.306 66.018 1.00 33.91 111 LEU B C 1
ATOM 1590 O O . LEU B 1 115 ? 3.291 36.424 65.869 1.00 31.74 111 LEU B O 1
ATOM 1595 N N . GLY B 1 116 ? 1.666 35.112 66.701 1.00 35.06 112 GLY B N 1
ATOM 1596 C CA . GLY B 1 116 ? 0.966 36.231 67.315 1.00 32.74 112 GLY B CA 1
ATOM 1597 C C . GLY B 1 116 ? 0.497 37.285 66.336 1.00 35.66 112 GLY B C 1
ATOM 1598 O O . GLY B 1 116 ? 0.553 38.484 66.638 1.00 41.94 112 GLY B O 1
ATOM 1599 N N . LEU B 1 117 ? 0.074 36.881 65.197 1.00 34.43 113 LEU B N 1
ATOM 1600 C CA . LEU B 1 117 ? -0.370 37.869 64.229 1.00 42.47 113 LEU B CA 1
ATOM 1601 C C . LEU B 1 117 ? -1.833 38.236 64.463 1.00 45.41 113 LEU B C 1
ATOM 1602 O O . LEU B 1 117 ? -2.631 37.396 64.889 1.00 48.94 113 LEU B O 1
ATOM 1607 N N . PRO B 1 118 ? -2.215 39.493 64.187 1.00 55.89 114 PRO B N 1
ATOM 1608 C CA . PRO B 1 118 ? -3.591 39.973 64.369 1.00 50.98 114 PRO B CA 1
ATOM 1609 C C . PRO B 1 118 ? -4.533 39.516 63.260 1.00 47.08 114 PRO B C 1
ATOM 1610 O O . PRO B 1 118 ? -4.054 39.167 62.182 1.00 58.96 114 PRO B O 1
ATOM 1614 N N . SER C 2 8 ? -26.970 36.474 61.263 1.00 66.27 2 SER C N 1
ATOM 1615 C CA . SER C 2 8 ? -27.551 35.504 60.340 1.00 79.74 2 SER C CA 1
ATOM 1616 C C . SER C 2 8 ? -28.474 34.545 61.081 1.00 76.44 2 SER C C 1
ATOM 1617 O O . SER C 2 8 ? -29.678 34.503 60.829 1.00 85.29 2 SER C O 1
ATOM 1619 N N . THR C 2 9 ? -27.894 33.772 61.995 1.00 68.75 3 THR C N 1
ATOM 1620 C CA . THR C 2 9 ? -28.642 32.854 62.840 1.00 65.75 3 THR C CA 1
ATOM 1621 C C . THR C 2 9 ? -28.131 32.969 64.268 1.00 64.34 3 THR C C 1
ATOM 1622 O O . THR C 2 9 ? -26.923 33.073 64.498 1.00 61.01 3 THR C O 1
ATOM 1626 N N . SER C 2 10 ? -29.058 32.954 65.222 1.00 57.43 4 SER C N 1
ATOM 1627 C CA . SER C 2 10 ? -28.726 33.042 66.635 1.00 55.24 4 SER C CA 1
ATOM 1628 C C . SER C 2 10 ? -29.481 31.969 67.404 1.00 54.92 4 SER C C 1
ATOM 1629 O O . SER C 2 10 ? -30.577 31.558 67.016 1.00 62.37 4 SER C O 1
ATOM 1632 N N . THR C 2 11 ? -28.885 31.523 68.503 1.00 52.65 5 THR C N 1
ATOM 1633 C CA . THR C 2 11 ? -29.495 30.518 69.363 1.00 49.85 5 THR C CA 1
ATOM 1634 C C . THR C 2 11 ? -29.402 31.012 70.806 1.00 48.02 5 THR C C 1
ATOM 1635 O O . THR C 2 11 ? -29.149 32.191 71.088 1.00 49.11 5 THR C O 1
ATOM 1639 N N . THR C 2 12 ? -29.593 30.099 71.753 1.00 43.8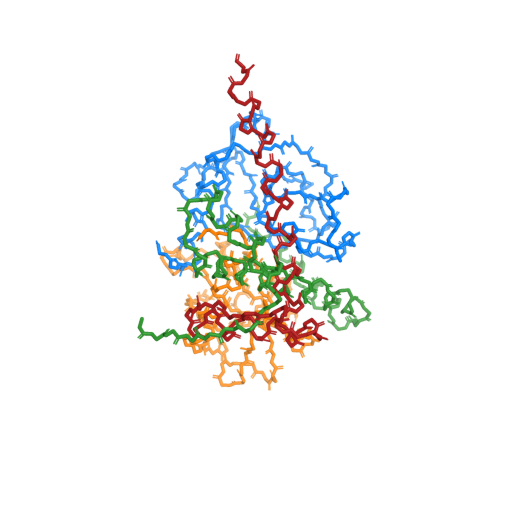1 6 THR C N 1
ATOM 1640 C CA . THR C 2 12 ? -29.674 30.469 73.155 1.00 47.36 6 THR C CA 1
ATOM 1641 C C . THR C 2 12 ? -28.966 29.425 74.009 1.00 44.20 6 THR C C 1
ATOM 1642 O O . THR C 2 12 ? -28.989 28.232 73.696 1.00 43.98 6 THR C O 1
ATOM 1646 N N . ILE C 2 13 ? -28.317 29.888 75.075 1.00 41.18 7 ILE C N 1
ATOM 1647 C CA . ILE C 2 13 ? -27.598 29.030 76.007 1.00 43.96 7 ILE C CA 1
ATOM 1648 C C . ILE C 2 13 ? -28.136 29.290 77.403 1.00 46.64 7 ILE C C 1
ATOM 1649 O O . ILE C 2 13 ? -28.373 30.444 77.777 1.00 50.21 7 ILE C O 1
ATOM 1654 N N . ARG C 2 14 ? -28.315 28.224 78.177 1.00 38.85 8 ARG C N 1
ATOM 1655 C CA . ARG C 2 14 ? -28.775 28.344 79.551 1.00 41.11 8 ARG C CA 1
ATOM 1656 C C . ARG C 2 14 ? -27.591 28.567 80.484 1.00 43.09 8 ARG C C 1
ATOM 1657 O O . ARG C 2 14 ? -26.593 27.844 80.416 1.00 42.53 8 ARG C O 1
ATOM 1665 N N . VAL C 2 15 ? -27.708 29.575 81.348 1.00 38.42 9 VAL C N 1
ATOM 1666 C CA . VAL C 2 15 ? -26.720 29.876 82.374 1.00 41.11 9 VAL C CA 1
ATOM 1667 C C . VAL C 2 15 ? -27.432 30.044 83.706 1.00 46.96 9 VAL C C 1
ATOM 1668 O O . VAL C 2 15 ? -28.644 30.264 83.767 1.00 50.40 9 VAL C O 1
ATOM 1672 N N . SER C 2 16 ? -26.656 29.955 84.782 1.00 45.83 10 SER C N 1
ATOM 1673 C CA . SER C 2 16 ? -27.157 30.396 86.074 1.00 40.96 10 SER C CA 1
ATOM 1674 C C . SER C 2 16 ? -27.340 31.903 86.028 1.00 48.51 10 SER C C 1
ATOM 1675 O O . SER C 2 16 ? -26.561 32.619 85.390 1.00 52.33 10 SER C O 1
ATOM 1678 N N . THR C 2 17 ? -28.395 32.383 86.686 1.00 53.34 11 THR C N 1
ATOM 1679 C CA . THR C 2 17 ? -28.720 33.801 86.608 1.00 51.60 11 THR C CA 1
ATOM 1680 C C . THR C 2 17 ? -27.593 34.666 87.169 1.00 48.79 11 THR C C 1
ATOM 1681 O O . THR C 2 17 ? -27.353 35.774 86.667 1.00 46.14 11 THR C O 1
ATOM 1685 N N . GLN C 2 18 ? -26.861 34.163 88.168 1.00 45.06 12 GLN C N 1
ATOM 1686 C CA . GLN C 2 18 ? -25.709 34.905 88.673 1.00 46.68 12 GLN C CA 1
ATOM 1687 C C . GLN C 2 18 ? -24.627 35.041 87.605 1.00 46.53 12 GLN C C 1
ATOM 1688 O O . GLN C 2 18 ? -24.059 36.127 87.422 1.00 40.78 12 GLN C O 1
ATOM 1694 N N . THR C 2 19 ? -24.330 33.952 86.889 1.00 39.70 13 THR C N 1
ATOM 1695 C CA . THR C 2 19 ? -23.341 34.033 85.821 1.00 37.55 13 THR C CA 1
ATOM 1696 C C . THR C 2 19 ? -23.811 34.961 84.707 1.00 42.04 13 THR C C 1
ATOM 1697 O O . THR C 2 19 ? -23.007 35.706 84.137 1.00 41.79 13 THR C O 1
ATOM 1701 N N . ARG C 2 20 ? -25.109 34.953 84.391 1.00 39.08 14 ARG C N 1
ATOM 1702 C CA . ARG C 2 20 ? -25.598 35.907 83.403 1.00 42.10 14 ARG C CA 1
ATOM 1703 C C . ARG C 2 20 ? -25.381 37.334 83.879 1.00 39.54 14 ARG C C 1
ATOM 1704 O O . ARG C 2 20 ? -25.030 38.214 83.085 1.00 42.45 14 ARG C O 1
ATOM 1712 N N . ASP C 2 21 ? -25.587 37.587 85.171 1.00 34.02 15 ASP C N 1
ATOM 1713 C CA . ASP C 2 21 ? -25.352 38.935 85.672 1.00 41.94 15 ASP C CA 1
ATOM 1714 C C . ASP C 2 21 ? -23.882 39.309 85.550 1.00 38.56 15 ASP C C 1
ATOM 1715 O O . ASP C 2 21 ? -23.551 40.421 85.120 1.00 37.88 15 ASP C O 1
ATOM 1720 N N . ARG C 2 22 ? -22.983 38.379 85.872 1.00 37.56 16 ARG C N 1
ATOM 1721 C CA . ARG C 2 22 ? -21.560 38.700 85.804 1.00 38.72 16 ARG C CA 1
ATOM 1722 C C . ARG C 2 22 ? -21.110 38.934 84.364 1.00 39.85 16 ARG C C 1
ATOM 1723 O O . ARG C 2 22 ? -20.339 39.866 84.088 1.00 39.86 16 ARG C O 1
ATOM 1731 N N . LEU C 2 23 ? -21.594 38.109 83.433 1.00 35.99 17 LEU C N 1
ATOM 1732 C CA . LEU C 2 23 ? -21.294 38.321 82.021 1.00 35.18 17 LEU C CA 1
ATOM 1733 C C . LEU C 2 23 ? -21.872 39.638 81.518 1.00 39.56 17 LEU C C 1
ATOM 1734 O O . LEU C 2 23 ? -21.261 40.305 80.679 1.00 40.35 17 LEU C O 1
ATOM 1739 N N . ALA C 2 24 ? -23.060 40.016 81.995 1.00 41.65 18 ALA C N 1
ATOM 1740 C CA . ALA C 2 24 ? -23.673 41.269 81.559 1.00 38.64 18 ALA C CA 1
ATOM 1741 C C . ALA C 2 24 ? -22.883 42.466 82.064 1.00 37.60 18 ALA C C 1
ATOM 1742 O O . ALA C 2 24 ? -22.677 43.444 81.332 1.00 35.31 18 ALA C O 1
ATOM 1744 N N . ALA C 2 25 ? -22.453 42.412 83.324 1.00 39.87 19 ALA C N 1
ATOM 1745 C CA . ALA C 2 25 ? -21.453 43.355 83.801 1.00 46.22 19 ALA C CA 1
ATOM 1746 C C . ALA C 2 25 ? -20.281 43.435 82.832 1.00 45.08 19 ALA C C 1
ATOM 1747 O O . ALA C 2 25 ? -20.019 44.490 82.255 1.00 46.15 19 ALA C O 1
ATOM 1749 N N . GLN C 2 26 ? -19.583 42.316 82.615 1.00 39.87 20 GLN C N 1
ATOM 1750 C CA . GLN C 2 26 ? -18.384 42.355 81.779 1.00 41.27 20 GLN C CA 1
ATOM 1751 C C . GLN C 2 26 ? -18.676 42.945 80.404 1.00 47.01 20 GLN C C 1
ATOM 1752 O O . GLN C 2 26 ? -17.878 43.729 79.874 1.00 42.20 20 GLN C O 1
ATOM 1758 N N . ALA C 2 27 ? -19.843 42.635 79.838 1.00 41.69 21 ALA C N 1
ATOM 1759 C CA . ALA C 2 27 ? -20.185 43.180 78.531 1.00 39.90 21 ALA C CA 1
ATOM 1760 C C . ALA C 2 27 ? -20.329 44.693 78.591 1.00 42.99 21 ALA C C 1
ATOM 1761 O O . ALA C 2 27 ? -19.785 45.413 77.745 1.00 42.08 21 ALA C O 1
ATOM 1763 N N . ARG C 2 28 ? -21.059 45.198 79.589 1.00 42.38 22 ARG C N 1
ATOM 1764 C CA . ARG C 2 28 ? -21.273 46.638 79.656 1.00 40.87 22 ARG C CA 1
ATOM 1765 C C . ARG C 2 28 ? -20.018 47.391 80.090 1.00 47.55 22 ARG C C 1
ATOM 1766 O O . ARG C 2 28 ? -19.870 48.571 79.755 1.00 51.83 22 ARG C O 1
ATOM 1774 N N . GLU C 2 29 ? -19.111 46.734 80.813 1.00 49.35 23 GLU C N 1
ATOM 1775 C CA . GLU C 2 29 ? -17.818 47.331 81.120 1.00 50.63 23 GLU C CA 1
ATOM 1776 C C . GLU C 2 29 ? -17.040 47.633 79.845 1.00 51.62 23 GLU C C 1
ATOM 1777 O O . GLU C 2 29 ? -16.495 48.731 79.688 1.00 56.63 23 GLU C O 1
ATOM 1783 N N . ARG C 2 30 ? -16.976 46.671 78.927 1.00 49.77 24 ARG C N 1
ATOM 1784 C CA . ARG C 2 30 ? -16.253 46.831 77.672 1.00 46.36 24 ARG C CA 1
ATOM 1785 C C . ARG C 2 30 ? -17.054 47.585 76.615 1.00 47.76 24 ARG C C 1
ATOM 1786 O O . ARG C 2 30 ? -16.541 47.805 75.513 1.00 51.41 24 ARG C O 1
ATOM 1794 N N . GLY C 2 31 ? -18.285 47.986 76.918 1.00 43.56 25 GLY C N 1
ATOM 1795 C CA . GLY C 2 31 ? -19.099 48.702 75.955 1.00 41.66 25 GLY C CA 1
ATOM 1796 C C . GLY C 2 31 ? -19.604 47.871 74.796 1.00 45.06 25 GLY C C 1
ATOM 1797 O O . GLY C 2 31 ? -19.851 48.416 73.718 1.00 52.72 25 GLY C O 1
ATOM 1798 N N . ILE C 2 32 ? -19.776 46.560 74.988 1.00 44.35 26 ILE C N 1
ATOM 1799 C CA . ILE C 2 32 ? -20.155 45.658 73.909 1.00 41.80 26 ILE C CA 1
ATOM 1800 C C . ILE C 2 32 ? -21.378 44.848 74.319 1.00 40.79 26 ILE C C 1
ATOM 1801 O O . ILE C 2 32 ? -21.753 44.782 75.492 1.00 43.94 26 ILE C O 1
ATOM 1806 N N . SER C 2 33 ? -21.998 44.222 73.322 1.00 39.04 27 SER C N 1
ATOM 1807 C CA . SER C 2 33 ? -23.116 43.332 73.581 1.00 38.63 27 SER C CA 1
ATOM 1808 C C . SER C 2 33 ? -22.625 42.038 74.224 1.00 38.74 27 SER C C 1
ATOM 1809 O O . SER C 2 33 ? -21.457 41.650 74.101 1.00 37.31 27 SER C O 1
ATOM 1812 N N . MET C 2 34 ? -23.546 41.363 74.916 1.00 35.89 28 MET C N 1
ATOM 1813 C CA . MET C 2 34 ? -23.225 40.072 75.518 1.00 38.27 28 MET C CA 1
ATOM 1814 C C . MET C 2 34 ? -22.842 39.047 74.456 1.00 40.93 28 MET C C 1
ATOM 1815 O O . MET C 2 34 ? -21.921 38.242 74.656 1.00 39.62 28 MET C O 1
ATOM 1820 N N . SER C 2 35 ? -23.549 39.060 73.323 1.00 39.66 29 SER C N 1
ATOM 1821 C CA . SER C 2 35 ? -23.210 38.185 72.205 1.00 38.92 29 SER C CA 1
ATOM 1822 C C . SER C 2 35 ? -21.764 38.391 71.761 1.00 37.54 29 SER C C 1
ATOM 1823 O O . SER C 2 35 ? -21.002 37.424 71.615 1.00 36.59 29 SER C O 1
ATOM 1826 N N . ALA C 2 36 ? -21.369 39.651 71.555 1.00 39.00 30 ALA C N 1
ATOM 1827 C CA . ALA C 2 36 ? -19.993 39.950 71.174 1.00 34.93 30 ALA C CA 1
ATOM 1828 C C . ALA C 2 36 ? -19.009 39.483 72.240 1.00 36.11 30 ALA C C 1
ATOM 1829 O O . ALA C 2 36 ? -17.961 38.911 71.919 1.00 40.06 30 ALA C O 1
ATOM 1831 N N . LEU C 2 37 ? -19.334 39.712 73.514 1.00 36.46 31 LEU C N 1
ATOM 1832 C CA . LEU C 2 37 ? -18.459 39.270 74.593 1.00 36.83 31 LEU C CA 1
ATOM 1833 C C . LEU C 2 37 ? -18.235 37.765 74.535 1.00 36.47 31 LEU C C 1
ATOM 1834 O O . LEU C 2 37 ? -17.099 37.288 74.643 1.00 34.66 31 LEU C O 1
ATOM 1839 N N . LEU C 2 38 ? -19.307 36.996 74.351 1.00 35.70 32 LEU C N 1
ATOM 1840 C CA . LEU C 2 38 ? -19.148 35.548 74.342 1.00 41.30 32 LEU C CA 1
ATOM 1841 C C . LEU C 2 38 ? -18.422 35.070 73.093 1.00 39.04 32 LEU C C 1
ATOM 1842 O O . LEU C 2 38 ? -17.736 34.039 73.137 1.00 31.41 32 LEU C O 1
ATOM 1847 N N . THR C 2 39 ? -18.534 35.807 71.984 1.00 37.40 33 THR C N 1
ATOM 1848 C CA . THR C 2 39 ? -17.705 35.486 70.826 1.00 35.88 33 THR C CA 1
ATOM 1849 C C . THR C 2 39 ? -16.226 35.675 71.157 1.00 30.06 33 THR C C 1
ATOM 1850 O O . THR C 2 39 ? -15.407 34.764 70.962 1.00 34.74 33 THR C O 1
ATOM 1854 N N . GLU C 2 40 ? -15.879 36.842 71.705 1.00 36.85 34 GLU C N 1
ATOM 1855 C CA . GLU C 2 40 ? -14.497 37.121 72.096 1.00 34.23 34 GLU C CA 1
ATOM 1856 C C . GLU C 2 40 ? -13.960 36.064 73.059 1.00 32.30 34 GLU C C 1
ATOM 1857 O O . GLU C 2 40 ? -12.859 35.532 72.862 1.00 38.50 34 GLU C O 1
ATOM 1863 N N . LEU C 2 41 ? -14.728 35.739 74.103 1.00 34.82 35 LEU C N 1
ATOM 1864 C CA . LEU C 2 41 ? -14.260 34.788 75.108 1.00 38.19 35 LEU C CA 1
ATOM 1865 C C . LEU C 2 41 ? -14.184 33.372 74.555 1.00 36.91 35 LEU C C 1
ATOM 1866 O O . LEU C 2 41 ? -13.334 32.582 74.984 1.00 33.58 35 LEU C O 1
ATOM 1871 N N . ALA C 2 42 ? -15.065 33.033 73.614 1.00 32.58 36 ALA C N 1
ATOM 1872 C CA . ALA C 2 42 ? -14.947 31.755 72.926 1.00 33.03 36 ALA C CA 1
ATOM 1873 C C . ALA C 2 42 ? -13.633 31.667 72.162 1.00 35.79 36 ALA C C 1
ATOM 1874 O O . ALA C 2 42 ? -12.946 30.638 72.212 1.00 34.44 36 ALA C O 1
ATOM 1876 N N . ALA C 2 43 ? -13.258 32.740 71.455 1.00 28.02 37 ALA C N 1
ATOM 1877 C CA . ALA C 2 43 ? -11.995 32.703 70.722 1.00 34.68 37 ALA C CA 1
ATOM 1878 C C . ALA C 2 43 ? -10.805 32.616 71.674 1.00 36.45 37 ALA C C 1
ATOM 1879 O O . ALA C 2 43 ? -9.820 31.911 71.390 1.00 31.25 37 ALA C O 1
ATOM 1881 N N . GLN C 2 44 ? -10.882 33.311 72.815 1.00 35.92 38 GLN C N 1
ATOM 1882 C CA . GLN C 2 44 ? -9.804 33.214 73.797 1.00 42.24 38 GLN C CA 1
ATOM 1883 C C . GLN C 2 44 ? -9.671 31.790 74.328 1.00 45.02 38 GLN C C 1
ATOM 1884 O O . GLN C 2 44 ? -8.559 31.250 74.412 1.00 44.14 38 GLN C O 1
ATOM 1890 N N . ALA C 2 45 ? -10.797 31.160 74.675 1.00 34.54 39 ALA C N 1
ATOM 1891 C CA . ALA C 2 45 ? -10.750 29.780 75.144 1.00 38.81 39 ALA C CA 1
ATOM 1892 C C . ALA C 2 45 ? -10.189 28.851 74.074 1.00 38.43 39 ALA C C 1
ATOM 1893 O O . ALA C 2 45 ? -9.389 27.957 74.375 1.00 40.23 39 ALA C O 1
ATOM 1895 N N . GLU C 2 46 ? -10.597 29.043 72.817 1.00 38.75 40 GLU C N 1
ATOM 1896 C CA . GLU C 2 46 ? -10.030 28.262 71.722 1.00 37.63 40 GLU C CA 1
ATOM 1897 C C . GLU C 2 46 ? -8.514 28.376 71.696 1.00 33.01 40 GLU C C 1
ATOM 1898 O O . GLU C 2 46 ? -7.807 27.366 71.639 1.00 35.21 40 GLU C O 1
ATOM 1904 N N . ARG C 2 47 ? -7.996 29.605 71.742 1.00 37.17 41 ARG C N 1
ATOM 1905 C CA . ARG C 2 47 ? -6.546 29.780 71.718 1.00 37.88 41 ARG C CA 1
ATOM 1906 C C . ARG C 2 47 ? -5.886 29.074 72.898 1.00 39.46 41 ARG C C 1
ATOM 1907 O O . ARG C 2 47 ? -4.852 28.407 72.735 1.00 37.40 41 ARG C O 1
ATOM 1915 N N . GLN C 2 48 ? -6.488 29.175 74.086 1.00 36.60 42 GLN C N 1
ATOM 1916 C CA . GLN C 2 48 ? -5.924 28.494 75.249 1.00 37.36 42 GLN C CA 1
ATOM 1917 C C . GLN C 2 48 ? -5.866 26.986 75.029 1.00 39.24 42 GLN C C 1
ATOM 1918 O O . GLN C 2 48 ? -4.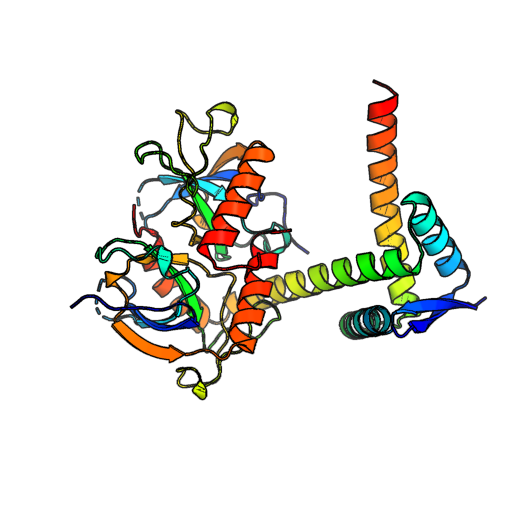839 26.348 75.289 1.00 44.07 42 GLN C O 1
ATOM 1924 N N . ALA C 2 49 ? -6.962 26.398 74.538 1.00 34.01 43 ALA C N 1
ATOM 1925 C CA . ALA C 2 49 ? -7.001 24.951 74.338 1.00 27.33 43 ALA C CA 1
ATOM 1926 C C . ALA C 2 49 ? -6.005 24.519 73.272 1.00 34.75 43 ALA C C 1
ATOM 1927 O O . ALA C 2 49 ? -5.371 23.463 73.390 1.00 34.96 43 ALA C O 1
ATOM 1929 N N . ILE C 2 50 ? -5.864 25.326 72.224 1.00 32.06 44 ILE C N 1
ATOM 1930 C CA . ILE C 2 50 ? -4.934 25.022 71.146 1.00 31.84 44 ILE C CA 1
ATOM 1931 C C . ILE C 2 50 ? -3.500 24.995 71.667 1.00 37.56 44 ILE C C 1
ATOM 1932 O O . ILE C 2 50 ? -2.759 24.019 71.462 1.00 38.31 44 ILE C O 1
ATOM 1937 N N . PHE C 2 51 ? -3.089 26.060 72.368 1.00 37.69 45 PHE C N 1
ATOM 1938 C CA . PHE C 2 51 ? -1.715 26.122 72.857 1.00 36.85 45 PHE C CA 1
ATOM 1939 C C . PHE C 2 51 ? -1.446 25.066 73.924 1.00 37.41 45 PHE C C 1
ATOM 1940 O O . PHE C 2 51 ? -0.353 24.484 73.955 1.00 42.41 45 PHE C O 1
ATOM 1948 N N . ARG C 2 52 ? -2.425 24.786 74.788 1.00 31.84 46 ARG C N 1
ATOM 1949 C CA . ARG C 2 52 ? -2.244 23.712 75.760 1.00 36.39 46 ARG C CA 1
ATOM 1950 C C . ARG C 2 52 ? -2.098 22.363 75.068 1.00 40.30 46 ARG C C 1
ATOM 1951 O O . ARG C 2 52 ? -1.291 21.522 75.494 1.00 45.25 46 ARG C O 1
ATOM 1959 N N . ALA C 2 53 ? -2.855 22.145 73.991 1.00 38.12 47 ALA C N 1
ATOM 1960 C CA . ALA C 2 53 ? -2.705 20.916 73.225 1.00 37.83 47 ALA C CA 1
ATOM 1961 C C . ALA C 2 53 ? -1.296 20.801 72.657 1.00 43.93 47 ALA C C 1
ATOM 1962 O O . ALA C 2 53 ? -0.704 19.708 72.649 1.00 36.27 47 ALA C O 1
ATOM 1964 N N . GLU C 2 54 ? -0.726 21.925 72.204 1.00 38.05 48 GLU C N 1
ATOM 1965 C CA . GLU C 2 54 ? 0.635 21.864 71.680 1.00 37.49 48 GLU C CA 1
ATOM 1966 C C . GLU C 2 54 ? 1.631 21.549 72.787 1.00 41.94 48 GLU C C 1
ATOM 1967 O O . GLU C 2 54 ? 2.470 20.654 72.639 1.00 43.45 48 GLU C O 1
ATOM 1973 N N . ARG C 2 55 ? 1.544 22.267 73.912 1.00 45.40 49 ARG C N 1
ATOM 1974 C CA . ARG C 2 55 ? 2.486 22.054 75.010 1.00 45.18 49 ARG C CA 1
ATOM 1975 C C . ARG C 2 55 ? 2.483 20.598 75.455 1.00 44.25 49 ARG C C 1
ATOM 1976 O O . ARG C 2 55 ? 3.536 19.941 75.520 1.00 44.70 49 ARG C O 1
ATOM 1984 N N . GLU C 2 56 ? 1.287 20.071 75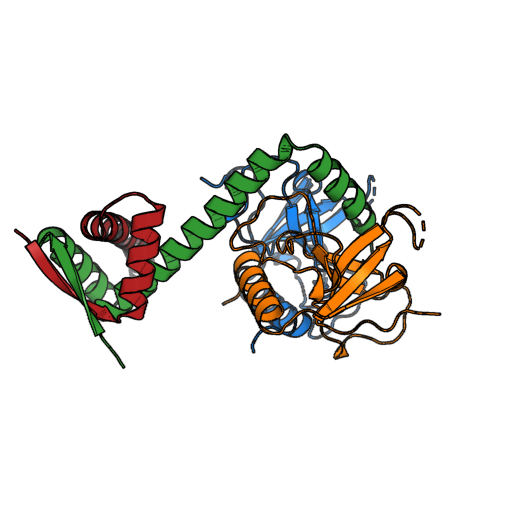.738 1.00 46.33 50 GLU C N 1
ATOM 1985 C CA . GLU C 2 56 ? 1.170 18.690 76.192 1.00 47.76 50 GLU C CA 1
ATOM 1986 C C . GLU C 2 56 ? 1.695 17.709 75.145 1.00 49.56 50 GLU C C 1
ATOM 1987 O O . GLU C 2 56 ? 2.465 16.796 75.476 1.00 57.68 50 GLU C O 1
ATOM 1993 N N . ALA C 2 57 ? 1.310 17.892 73.876 1.00 45.37 51 ALA C N 1
ATOM 1994 C CA . ALA C 2 57 ? 1.809 17.007 72.824 1.00 45.76 51 ALA C CA 1
ATOM 1995 C C . ALA C 2 57 ? 3.334 17.015 72.748 1.00 49.56 51 ALA C C 1
ATOM 1996 O O . ALA C 2 57 ? 3.959 15.956 72.617 1.00 52.43 51 ALA C O 1
ATOM 1998 N N . SER C 2 58 ? 3.954 18.194 72.820 1.00 49.59 52 SER C N 1
ATOM 1999 C CA . SER C 2 58 ? 5.408 18.261 72.701 1.00 61.99 52 SER C CA 1
ATOM 2000 C C . SER C 2 58 ? 6.101 17.569 73.871 1.00 62.63 52 SER C C 1
ATOM 2001 O O . SER C 2 58 ? 7.050 16.789 73.665 1.00 68.64 52 SER C O 1
ATOM 2004 N N . HIS C 2 59 ? 5.643 17.832 75.102 1.00 57.95 53 HIS C N 1
ATOM 2005 C CA . HIS C 2 59 ? 6.263 17.176 76.254 1.00 66.56 53 HIS C CA 1
ATOM 2006 C C . HIS C 2 59 ? 6.098 15.659 76.170 1.00 67.09 53 HIS C C 1
ATOM 2007 O O . HIS C 2 59 ? 7.022 14.901 76.497 1.00 78.53 53 HIS C O 1
ATOM 2014 N N . ALA C 2 60 ? 4.930 15.193 75.715 1.00 63.76 54 ALA C N 1
ATOM 2015 C CA . ALA C 2 60 ? 4.762 13.757 75.521 1.00 60.45 54 ALA C CA 1
ATOM 2016 C C . ALA C 2 60 ? 5.710 13.235 74.446 1.00 64.36 54 ALA C C 1
ATOM 2017 O O . ALA C 2 60 ? 6.197 12.102 74.531 1.00 66.17 54 ALA C O 1
ATOM 2019 N N . GLU C 2 61 ? 6.009 14.066 73.443 1.00 66.69 55 GLU C N 1
ATOM 2020 C CA . GLU C 2 61 ? 6.840 13.647 72.317 1.00 64.29 55 GLU C CA 1
ATOM 2021 C C . GLU C 2 61 ? 8.328 13.681 72.631 1.00 65.79 55 GLU C C 1
ATOM 2022 O O . GLU C 2 61 ? 9.122 13.145 71.849 1.00 65.08 55 GLU C O 1
ATOM 2028 N N . THR C 2 62 ? 8.729 14.289 73.751 1.00 67.11 56 THR C N 1
ATOM 2029 C CA . THR C 2 62 ? 10.133 14.187 74.155 1.00 78.94 56 THR C CA 1
ATOM 2030 C C . THR C 2 62 ? 10.536 12.736 74.434 1.00 78.95 56 THR C C 1
ATOM 2031 O O . THR C 2 62 ? 11.695 12.354 74.211 1.00 75.96 56 THR C O 1
ATOM 2035 N N . THR C 2 63 ? 9.597 11.911 74.923 1.00 83.02 57 THR C N 1
ATOM 2036 C CA . THR C 2 63 ? 9.909 10.496 75.145 1.00 84.30 57 THR C CA 1
ATOM 2037 C C . THR C 2 63 ? 10.113 9.762 73.826 1.00 86.54 57 THR C C 1
ATOM 2038 O O . THR C 2 63 ? 10.986 8.889 73.719 1.00 83.54 57 THR C O 1
ATOM 2040 N N . THR C 2 64 ? 9.318 10.099 72.812 1.00 83.56 58 THR C N 1
ATOM 2041 C CA . THR C 2 64 ? 9.456 9.472 71.503 1.00 76.76 58 THR C CA 1
ATOM 2042 C C . THR C 2 64 ? 10.747 9.916 70.816 1.00 77.42 58 THR C C 1
ATOM 2043 O O . THR C 2 64 ? 10.914 11.096 70.489 1.00 84.93 58 THR C O 1
ATOM 2045 N N . GLN C 2 65 ? 11.645 8.953 70.569 1.00 73.90 59 GLN C N 1
ATOM 2046 C CA . GLN C 2 65 ? 12.972 9.268 70.042 1.00 73.26 59 GLN C CA 1
ATOM 2047 C C . GLN C 2 65 ? 12.945 9.490 68.539 1.00 78.68 59 GLN C C 1
ATOM 2048 O O . GLN C 2 65 ? 13.837 10.149 67.984 1.00 79.52 59 GLN C O 1
ATOM 2054 N N . ALA C 2 66 ? 11.946 8.926 67.861 1.00 75.15 60 ALA C N 1
ATOM 2055 C CA . ALA C 2 66 ? 11.770 9.256 66.456 1.00 72.33 60 ALA C CA 1
ATOM 2056 C C . ALA C 2 66 ? 11.567 10.761 66.270 1.00 77.21 60 ALA C C 1
ATOM 2057 O O . ALA C 2 66 ? 12.067 11.357 65.295 1.00 75.87 60 ALA C O 1
ATOM 2059 N N . VAL C 2 67 ? 10.843 11.391 67.206 1.00 75.99 61 VAL C N 1
ATOM 2060 C CA . VAL C 2 67 ? 10.665 12.840 67.192 1.00 63.71 61 VAL C CA 1
ATOM 2061 C C . VAL C 2 67 ? 12.010 13.535 67.404 1.00 64.64 61 VAL C C 1
ATOM 2062 O O . VAL C 2 67 ? 12.376 14.463 66.664 1.00 62.53 61 VAL C O 1
ATOM 2066 N N . ARG C 2 68 ? 12.782 13.074 68.399 1.00 66.27 62 ARG C N 1
ATOM 2067 C CA . ARG C 2 68 ? 14.074 13.693 68.699 1.00 65.72 62 ARG C CA 1
ATOM 2068 C C . ARG C 2 68 ? 15.026 13.602 67.513 1.00 62.59 62 ARG C C 1
ATOM 2069 O O . ARG C 2 68 ? 15.715 14.575 67.181 1.00 64.18 62 ARG C O 1
ATOM 2071 N N . ASP C 2 69 ? 15.084 12.432 66.870 1.00 64.03 63 ASP C N 1
ATOM 2072 C CA . ASP C 2 69 ? 15.868 12.272 65.649 1.00 69.37 63 ASP C CA 1
ATOM 2073 C C . ASP C 2 69 ? 15.409 13.251 64.579 1.00 62.58 63 ASP C C 1
ATOM 2074 O O . ASP C 2 69 ? 16.231 13.890 63.908 1.00 65.02 63 ASP C O 1
ATOM 2079 N N . GLU C 2 70 ? 14.093 13.372 64.400 1.00 59.89 64 GLU C N 1
ATOM 2080 C CA . GLU C 2 70 ? 13.563 14.263 63.373 1.00 57.61 64 GLU C CA 1
ATOM 2081 C C . GLU C 2 70 ? 14.035 15.696 63.586 1.00 64.84 64 GLU C C 1
ATOM 2082 O O . GLU C 2 70 ? 14.556 16.341 62.665 1.00 68.19 64 GLU C O 1
ATOM 2088 N N . ASP C 2 71 ? 13.865 16.214 64.806 1.00 53.56 65 ASP C N 1
ATOM 2089 C CA . ASP C 2 71 ? 14.216 17.610 65.063 1.00 58.85 65 ASP C CA 1
ATOM 2090 C C . ASP C 2 71 ? 15.728 17.816 65.085 1.00 59.78 65 ASP C C 1
ATOM 2091 O O . ASP C 2 71 ? 16.215 18.911 64.762 1.00 58.60 65 ASP C O 1
ATOM 2096 N N . ARG C 2 72 ? 16.483 16.784 65.479 1.00 67.69 66 ARG C N 1
ATOM 2097 C CA . ARG C 2 72 ? 17.937 16.862 65.367 1.00 67.81 66 ARG C CA 1
ATOM 2098 C C . ARG C 2 72 ? 18.373 16.981 63.912 1.00 64.88 66 ARG C C 1
ATOM 2099 O O . ARG C 2 72 ? 19.299 17.739 63.588 1.00 58.40 66 ARG C O 1
ATOM 2101 N N . GLU C 2 73 ? 17.731 16.221 63.023 1.00 63.69 67 GLU C N 1
ATOM 2102 C CA . GLU C 2 73 ? 18.022 16.339 61.597 1.00 62.17 67 GLU C CA 1
ATOM 2103 C C . GLU C 2 73 ? 17.613 17.709 61.057 1.00 65.94 67 GLU C C 1
ATOM 2104 O O . GLU C 2 73 ? 18.331 18.307 60.238 1.00 59.41 67 GLU C O 1
ATOM 2106 N N . TRP C 2 74 ? 16.464 18.232 61.511 1.00 61.43 68 TRP C N 1
ATOM 2107 C CA . TRP C 2 74 ? 16.042 19.546 61.032 1.00 57.08 68 TRP C CA 1
ATOM 2108 C C . TRP C 2 74 ? 16.923 20.658 61.586 1.00 54.35 68 TRP C C 1
ATOM 2109 O O . TRP C 2 74 ? 17.057 21.716 60.951 1.00 42.62 68 TRP C O 1
ATOM 2120 N N . GLU C 2 75 ? 17.560 20.421 62.739 1.00 48.94 69 GLU C N 1
ATOM 2121 C CA . GLU C 2 75 ? 18.405 21.443 63.336 1.00 53.56 69 GLU C CA 1
ATOM 2122 C C . GLU C 2 75 ? 19.651 21.704 62.507 1.00 58.57 69 GLU C C 1
ATOM 2123 O O . GLU C 2 75 ? 20.360 22.675 62.770 1.00 51.41 69 GLU C O 1
ATOM 2125 N N . GLY C 2 76 ? 19.954 20.855 61.527 1.00 54.04 70 GLY C N 1
ATOM 2126 C CA . GLY C 2 76 ? 21.100 21.126 60.674 1.00 49.45 70 GLY C CA 1
ATOM 2127 C C . GLY C 2 76 ? 20.939 22.405 59.875 1.00 49.36 70 GLY C C 1
ATOM 2128 O O . GLY C 2 76 ? 21.928 23.061 59.527 1.00 52.35 70 GLY C O 1
ATOM 2129 N N . THR C 2 77 ? 19.687 22.774 59.572 1.00 46.11 71 THR C N 1
ATOM 2130 C CA . THR C 2 77 ? 19.394 23.987 58.822 1.00 42.68 71 THR C CA 1
ATOM 2131 C C . THR C 2 77 ? 19.563 25.255 59.656 1.00 49.08 71 THR C C 1
ATOM 2132 O O . THR C 2 77 ? 19.401 26.356 59.116 1.00 46.33 71 THR C O 1
ATOM 2136 N N . VAL C 2 78 ? 19.905 25.125 60.945 1.00 43.29 72 VAL C N 1
ATOM 2137 C CA . VAL C 2 78 ? 19.829 26.251 61.878 1.00 45.04 72 VAL C CA 1
ATOM 2138 C C . VAL C 2 78 ? 20.641 27.444 61.385 1.00 47.02 72 VAL C C 1
ATOM 2139 O O . VAL C 2 78 ? 20.269 28.600 61.622 1.00 44.27 72 VAL C O 1
ATOM 2143 N N . GLY C 2 79 ? 21.747 27.196 60.681 1.00 52.13 73 GLY C N 1
ATOM 2144 C CA . GLY C 2 79 ? 22.643 28.252 60.257 1.00 36.24 73 GLY C CA 1
ATOM 2145 C C . GLY C 2 79 ? 22.441 28.741 58.836 1.00 44.65 73 GLY C C 1
ATOM 2146 O O . GLY C 2 79 ? 23.314 29.438 58.307 1.00 49.73 73 GLY C O 1
ATOM 2147 N N . ASP C 2 80 ? 21.312 28.421 58.203 1.00 51.70 74 ASP C N 1
ATOM 2148 C CA . ASP C 2 80 ? 21.145 28.711 56.785 1.00 52.42 74 ASP C CA 1
ATOM 2149 C C . ASP C 2 80 ? 20.981 30.206 56.527 1.00 50.71 74 ASP C C 1
ATOM 2150 O O . ASP C 2 80 ? 20.346 30.931 57.309 1.00 46.93 74 ASP C O 1
ATOM 2155 N N . GLY C 2 81 ? 21.559 30.656 55.404 1.00 52.38 75 GLY C N 1
ATOM 2156 C CA . GLY C 2 81 ? 21.447 32.041 54.996 1.00 48.51 75 GLY C CA 1
ATOM 2157 C C . GLY C 2 81 ? 22.216 33.039 55.834 1.00 51.68 75 GLY C C 1
ATOM 2158 O O . GLY C 2 81 ? 21.986 34.249 55.693 1.00 48.17 75 GLY C O 1
ATOM 2159 N N . LEU C 2 82 ? 23.122 32.575 56.695 1.00 59.03 76 LEU C N 1
ATOM 2160 C CA . LEU C 2 82 ? 23.879 33.462 57.578 1.00 56.90 76 LEU C CA 1
ATOM 2161 C C . LEU C 2 82 ? 25.333 33.607 57.134 1.00 59.97 76 LEU C C 1
ATOM 2162 O O . LEU C 2 82 ? 25.918 34.697 57.209 1.00 73.43 76 LEU C O 1
ATOM 2167 N N . THR D 2 9 ? -33.276 29.729 89.534 1.00 68.20 3 THR D N 1
ATOM 2168 C CA . THR D 2 9 ? -32.017 30.466 89.529 1.00 63.25 3 THR D CA 1
ATOM 2169 C C . THR D 2 9 ? -31.234 30.208 88.245 1.00 56.67 3 THR D C 1
ATOM 2170 O O . THR D 2 9 ? -30.035 29.933 88.283 1.00 56.87 3 THR D O 1
ATOM 2174 N N . SER D 2 10 ? -31.913 30.309 87.104 1.00 54.47 4 SER D N 1
ATOM 2175 C CA . SER D 2 10 ? -31.306 29.953 85.830 1.00 50.09 4 SER D CA 1
ATOM 2176 C C . SER D 2 10 ? -32.067 30.641 84.704 1.00 52.05 4 SER D C 1
ATOM 2177 O O . SER D 2 10 ? -33.296 30.733 84.749 1.00 53.14 4 SER D O 1
ATOM 2180 N N . THR D 2 11 ? -31.329 31.116 83.700 1.00 43.06 5 THR D N 1
ATOM 2181 C CA . THR D 2 11 ? -31.901 31.883 82.596 1.00 44.67 5 THR D CA 1
ATOM 2182 C C . THR D 2 11 ? -31.202 31.468 81.302 1.00 47.54 5 THR D C 1
ATOM 2183 O O . THR D 2 11 ? -30.461 30.482 81.258 1.00 47.43 5 THR D O 1
ATOM 2187 N N . THR D 2 12 ? -31.441 32.222 80.230 1.00 44.79 6 THR D N 1
ATOM 2188 C CA . THR D 2 12 ? -30.847 31.932 78.931 1.00 46.79 6 THR D CA 1
ATOM 2189 C C . THR D 2 12 ? -30.359 33.222 78.291 1.00 47.32 6 THR D C 1
ATOM 2190 O O . THR D 2 12 ? -31.119 34.188 78.187 1.00 54.24 6 THR D O 1
ATOM 2194 N N . ILE D 2 13 ? -29.093 33.241 77.867 1.00 44.98 7 ILE D N 1
ATOM 2195 C CA . ILE D 2 13 ? -28.545 34.348 77.090 1.00 45.24 7 ILE D CA 1
ATOM 2196 C C . ILE D 2 13 ? -28.486 33.928 75.630 1.00 43.41 7 ILE D C 1
ATOM 2197 O O . ILE D 2 13 ? -28.383 32.739 75.310 1.00 47.25 7 ILE D O 1
ATOM 2202 N N . ARG D 2 14 ? -28.541 34.912 74.734 1.00 49.70 8 ARG D N 1
ATOM 2203 C CA . ARG D 2 14 ? -28.580 34.669 73.296 1.00 50.22 8 ARG D CA 1
ATOM 2204 C C . ARG D 2 14 ? -27.234 34.975 72.655 1.00 48.42 8 ARG D C 1
ATOM 2205 O O . ARG D 2 14 ? -26.683 36.069 72.827 1.00 49.77 8 ARG D O 1
ATOM 2213 N N . VAL D 2 15 ? -26.729 34.008 71.895 1.00 40.35 9 VAL D N 1
ATOM 2214 C CA . VAL D 2 15 ? -25.492 34.140 71.149 1.00 41.33 9 VAL D CA 1
ATOM 2215 C C . VAL D 2 15 ? -25.767 33.710 69.716 1.00 42.30 9 VAL D C 1
ATOM 2216 O O . VAL D 2 15 ? -26.801 33.117 69.406 1.00 46.70 9 VAL D O 1
ATOM 2220 N N . SER D 2 16 ? -24.828 34.030 68.836 1.00 39.27 10 SER D N 1
ATOM 2221 C CA . SER D 2 16 ? -24.857 33.453 67.506 1.00 42.55 10 SER D CA 1
ATOM 2222 C C . SER D 2 16 ? -24.632 31.948 67.602 1.00 47.15 10 SER D C 1
ATOM 2223 O O . SER D 2 16 ? -23.987 31.450 68.530 1.00 39.89 10 SER D O 1
ATOM 2226 N N . THR D 2 17 ? -25.190 31.215 66.636 1.00 44.47 11 THR D N 1
ATOM 2227 C CA . THR D 2 17 ? -25.038 29.764 66.642 1.00 45.65 11 THR D CA 1
ATOM 2228 C C . THR D 2 17 ? -23.585 29.359 66.464 1.00 44.14 11 THR D C 1
ATOM 2229 O O . THR D 2 17 ? -23.165 28.314 66.970 1.00 44.29 11 THR D O 1
ATOM 2233 N N . GLN D 2 18 ? -22.807 30.169 65.748 1.00 45.91 12 GLN D N 1
ATOM 2234 C CA . GLN D 2 18 ? -21.378 29.913 65.629 1.00 43.31 12 GLN D CA 1
ATOM 2235 C C . GLN D 2 18 ? -20.705 29.996 66.993 1.00 43.28 12 GLN D C 1
ATOM 2236 O O . GLN D 2 18 ? -19.964 29.088 67.395 1.00 42.87 12 GLN D O 1
ATOM 2242 N N . THR D 2 19 ? -20.971 31.079 67.728 1.00 42.49 13 THR D N 1
ATOM 2243 C CA . THR D 2 19 ? -20.432 31.210 69.076 1.00 41.88 13 THR D CA 1
ATOM 2244 C C . THR D 2 19 ? -20.909 30.074 69.973 1.00 38.22 13 THR D C 1
ATOM 2245 O O . THR D 2 19 ? -20.132 29.539 70.772 1.00 35.87 13 THR D O 1
ATOM 2249 N N . ARG D 2 20 ? -22.179 29.684 69.853 1.00 37.52 14 ARG D N 1
ATOM 2250 C CA . ARG D 2 20 ? -22.675 28.571 70.653 1.00 40.55 14 ARG D CA 1
ATOM 2251 C C . ARG D 2 20 ? -21.906 27.297 70.340 1.00 40.45 14 ARG D C 1
ATOM 2252 O O . ARG D 2 20 ? -21.531 26.550 71.248 1.00 35.60 14 ARG D O 1
ATOM 2260 N N . ASP D 2 21 ? -21.674 27.023 69.056 1.00 37.36 15 ASP D N 1
ATOM 2261 C CA . ASP D 2 21 ? -20.962 25.804 68.695 1.00 42.03 15 ASP D CA 1
ATOM 2262 C C . ASP D 2 21 ? -19.539 25.829 69.235 1.00 40.51 15 ASP D C 1
ATOM 2263 O O . ASP D 2 21 ? -19.046 24.824 69.761 1.00 40.17 15 ASP D O 1
ATOM 2268 N N . ARG D 2 22 ? -18.865 26.976 69.128 1.00 41.19 16 ARG D N 1
ATOM 2269 C CA . ARG D 2 22 ? -17.500 27.069 69.633 1.00 39.60 16 ARG D CA 1
ATOM 2270 C C . ARG D 2 22 ? -17.466 26.886 71.147 1.00 40.35 16 ARG D C 1
ATOM 2271 O O . ARG D 2 22 ? -16.622 26.145 71.673 1.00 41.16 16 ARG D O 1
ATOM 2279 N N . LEU D 2 23 ? -18.402 27.527 71.857 1.00 37.21 17 LEU D N 1
ATOM 2280 C CA . LEU D 2 23 ? -18.537 27.316 73.297 1.00 34.80 17 LEU D CA 1
ATOM 2281 C C . LEU D 2 23 ? -18.822 25.859 73.626 1.00 36.05 17 LEU D C 1
ATOM 2282 O O . LEU D 2 23 ? -18.342 25.342 74.636 1.00 40.30 17 LEU D O 1
ATOM 2287 N N . ALA D 2 24 ? -19.616 25.184 72.798 1.00 37.97 18 ALA D N 1
ATOM 2288 C CA . ALA D 2 24 ? -19.916 23.776 73.039 1.00 37.94 18 ALA D CA 1
ATOM 2289 C C . ALA D 2 24 ? -18.664 22.924 72.898 1.00 35.22 18 ALA D C 1
ATOM 2290 O O . ALA D 2 24 ? -18.386 22.063 73.741 1.00 37.56 18 ALA D O 1
ATOM 2292 N N . ALA D 2 25 ? -17.892 23.152 71.833 1.00 35.13 19 ALA D N 1
ATOM 2293 C CA . ALA D 2 25 ? -16.634 22.432 71.663 1.00 37.38 19 ALA D CA 1
ATOM 2294 C C . ALA D 2 25 ? -15.689 22.686 72.829 1.00 37.70 19 ALA D C 1
ATOM 2295 O O . ALA D 2 25 ? -14.957 21.782 73.250 1.00 38.47 19 ALA D O 1
ATOM 2297 N N . GLN D 2 26 ? -15.694 23.906 73.375 1.00 31.24 20 GLN D N 1
ATOM 2298 C CA . GLN D 2 26 ? -14.810 24.178 74.504 1.00 38.73 20 GLN D CA 1
ATOM 2299 C C . GLN D 2 26 ? -15.320 23.514 75.781 1.00 40.02 20 GLN D C 1
ATOM 2300 O O . GLN D 2 26 ? -14.525 23.018 76.590 1.00 40.43 20 GLN D O 1
ATOM 2306 N N . ALA D 2 27 ? -16.641 23.480 75.972 1.00 37.65 21 ALA D N 1
ATOM 2307 C CA . ALA D 2 27 ? -17.211 22.758 77.104 1.00 39.58 21 ALA D CA 1
ATOM 2308 C C . ALA D 2 27 ? -16.874 21.273 77.036 1.00 33.08 21 ALA D C 1
ATOM 2309 O O . ALA D 2 27 ? -16.506 20.665 78.046 1.00 33.55 21 ALA D O 1
ATOM 2311 N N . ARG D 2 28 ? -16.999 20.673 75.851 1.00 36.40 22 ARG D N 1
ATOM 2312 C CA . ARG D 2 28 ? -16.624 19.272 75.680 1.00 44.34 22 ARG D CA 1
ATOM 2313 C C . ARG D 2 28 ? -15.135 19.068 75.924 1.00 43.42 22 ARG D C 1
ATOM 2314 O O . ARG D 2 28 ? -14.729 18.096 76.571 1.00 40.14 22 ARG D O 1
ATOM 2322 N N . GLU D 2 29 ? -14.304 19.980 75.416 1.00 43.03 23 GLU D N 1
ATOM 2323 C CA . GLU D 2 29 ? -12.865 19.854 75.607 1.00 44.39 23 GLU D CA 1
ATOM 2324 C C . GLU D 2 29 ? -12.499 19.917 77.084 1.00 43.61 23 GLU D C 1
ATOM 2325 O O . GLU D 2 29 ? -11.623 19.175 77.545 1.00 45.24 23 GLU D O 1
ATOM 2331 N N . ARG D 2 30 ? -13.161 20.789 77.845 1.00 42.86 24 ARG D N 1
ATOM 2332 C CA . ARG D 2 30 ? -12.894 20.897 79.274 1.00 42.94 24 ARG D CA 1
ATOM 2333 C C . ARG D 2 30 ? -13.679 19.889 80.106 1.00 38.37 24 ARG D C 1
ATOM 2334 O O . ARG D 2 30 ? -13.466 19.817 81.319 1.00 35.04 24 ARG D O 1
ATOM 2342 N N . GLY D 2 31 ? -14.562 19.107 79.492 1.00 40.49 25 GLY D N 1
ATOM 2343 C CA . GLY D 2 31 ? -15.330 18.124 80.231 1.00 38.12 25 GLY D CA 1
ATOM 2344 C C . GLY D 2 31 ? -16.319 18.705 81.218 1.00 41.49 25 GLY D C 1
ATOM 2345 O O . GLY D 2 31 ? -16.575 18.093 82.259 1.00 44.82 25 GLY D O 1
ATOM 2346 N N . ILE D 2 32 ? -16.881 19.877 80.924 1.00 37.71 26 ILE D N 1
ATOM 2347 C CA . ILE D 2 32 ? -17.866 20.510 81.787 1.00 35.64 26 ILE D CA 1
ATOM 2348 C C . ILE D 2 32 ? -19.060 20.929 80.942 1.00 37.21 26 ILE D C 1
ATOM 2349 O O . ILE D 2 32 ? -19.035 20.872 79.712 1.00 40.85 26 ILE D O 1
ATOM 2354 N N . SER D 2 33 ? -20.119 21.347 81.628 1.00 39.18 27 SER D N 1
ATOM 2355 C CA . SER D 2 33 ? -21.310 21.855 80.970 1.00 34.28 27 SER D CA 1
ATOM 2356 C C . SER D 2 33 ? -21.084 23.284 80.489 1.00 34.70 27 SER D C 1
ATOM 2357 O O . SER D 2 33 ? -20.249 24.023 81.020 1.00 32.84 27 SER D O 1
ATOM 2360 N N . MET D 2 34 ? -21.853 23.673 79.471 1.00 34.76 28 MET D N 1
ATOM 2361 C CA . MET D 2 34 ? -21.719 25.021 78.929 1.00 35.28 28 MET D CA 1
ATOM 2362 C C . MET D 2 34 ? -22.050 26.081 79.969 1.00 33.99 28 MET D C 1
ATOM 2363 O O . MET D 2 34 ? -21.497 27.185 79.924 1.00 34.78 28 MET D O 1
ATOM 2368 N N . SER D 2 35 ? -22.940 25.765 80.913 1.00 41.51 29 SER D N 1
ATOM 2369 C CA . SER D 2 35 ? -23.208 26.676 82.021 1.00 33.34 29 SER D CA 1
ATOM 2370 C C . SER D 2 35 ? -21.953 26.902 82.855 1.00 34.74 29 SER D C 1
ATOM 2371 O O . SER D 2 35 ? -21.522 28.045 83.065 1.00 42.29 29 SER D O 1
ATOM 2374 N N . ALA D 2 36 ? -21.354 25.812 83.340 1.00 32.13 30 ALA D N 1
ATOM 2375 C CA . ALA D 2 36 ? -20.114 25.920 84.098 1.00 33.03 30 ALA D CA 1
ATOM 2376 C C . ALA D 2 36 ? -19.023 26.594 83.279 1.00 35.32 30 ALA D C 1
ATOM 2377 O O . ALA D 2 36 ? -18.257 27.411 83.804 1.00 39.84 30 ALA D O 1
ATOM 2379 N N . LEU D 2 37 ? -18.933 26.260 81.990 1.00 34.85 31 LEU D N 1
ATOM 2380 C CA . LEU D 2 37 ? -17.948 26.905 81.130 1.00 36.86 31 LEU D CA 1
ATOM 2381 C C . LEU D 2 37 ? -18.141 28.415 81.120 1.00 34.83 31 LEU D C 1
ATOM 2382 O O . LEU D 2 37 ? -17.181 29.177 81.277 1.00 33.78 31 LEU D O 1
ATOM 2387 N N . LEU D 2 38 ? -19.382 28.867 80.936 1.00 30.63 32 LEU D N 1
ATOM 2388 C CA . LEU D 2 38 ? -19.636 30.301 80.914 1.00 36.04 32 LEU D CA 1
ATOM 2389 C C . LEU D 2 38 ? -19.341 30.942 82.263 1.00 39.74 32 LEU D C 1
ATOM 2390 O O . LEU D 2 38 ? -18.975 32.123 82.319 1.00 36.83 32 LEU D O 1
ATOM 2395 N N . THR D 2 39 ? -19.471 30.185 83.358 1.00 31.07 33 THR D N 1
ATOM 2396 C CA . THR D 2 39 ? -19.002 30.708 84.636 1.00 34.92 33 THR D CA 1
ATOM 2397 C C . THR D 2 39 ? -17.485 30.895 84.625 1.00 38.39 33 THR D C 1
ATOM 2398 O O . THR D 2 39 ? -16.972 31.940 85.057 1.00 36.81 33 THR D O 1
ATOM 2402 N N . GLU D 2 40 ? -16.752 29.909 84.099 1.00 35.87 34 GLU D N 1
ATOM 2403 C CA . GLU D 2 40 ? -15.298 30.028 84.024 1.00 32.73 34 GLU D CA 1
ATOM 2404 C C . GLU D 2 40 ? -14.883 31.229 83.177 1.00 38.09 34 GLU D C 1
ATOM 2405 O O . GLU D 2 40 ? -14.035 32.033 83.588 1.00 35.18 34 GLU D O 1
ATOM 2411 N N . LEU D 2 41 ? -15.474 31.369 81.986 1.00 37.97 35 LEU D N 1
ATOM 2412 C CA . LEU D 2 41 ? -15.128 32.484 81.112 1.00 38.45 35 LEU D CA 1
ATOM 2413 C C . LEU D 2 41 ? -15.553 33.814 81.711 1.00 38.00 35 LEU D C 1
ATOM 2414 O O . LEU D 2 41 ? -14.911 34.839 81.458 1.00 34.94 35 LEU D O 1
ATOM 2419 N N . ALA D 2 42 ? -16.637 33.824 82.489 1.00 34.86 36 ALA D N 1
ATOM 2420 C CA . ALA D 2 42 ? -16.997 35.018 83.241 1.00 35.15 36 ALA D CA 1
ATOM 2421 C C . ALA D 2 42 ? -15.857 35.424 84.164 1.00 36.66 36 ALA D C 1
ATOM 2422 O O . ALA D 2 42 ? -15.365 36.556 84.099 1.00 38.58 36 ALA D O 1
ATOM 2424 N N . ALA D 2 43 ? -15.402 34.491 85.010 1.00 34.62 37 ALA D N 1
ATOM 2425 C CA . ALA D 2 43 ? -14.252 34.765 85.873 1.00 38.28 37 ALA D CA 1
ATOM 2426 C C . ALA D 2 43 ? -13.069 35.303 85.076 1.00 37.84 37 ALA D C 1
ATOM 2427 O O . ALA D 2 43 ? -12.442 36.304 85.462 1.00 41.69 37 ALA D O 1
ATOM 2429 N N . GLN D 2 44 ? -12.761 34.655 83.949 1.00 34.42 38 GLN D N 1
ATOM 2430 C CA . GLN D 2 44 ? -11.643 35.081 83.113 1.00 39.11 38 GLN D CA 1
ATOM 2431 C C . GLN D 2 44 ? -11.818 36.516 82.632 1.00 42.09 38 GLN D C 1
ATOM 2432 O O . GLN D 2 44 ? -10.862 37.300 82.638 1.00 43.87 38 GLN D O 1
ATOM 2438 N N . ALA D 2 45 ? -13.027 36.874 82.197 1.00 38.08 39 ALA D N 1
ATOM 2439 C CA . ALA D 2 45 ? -13.288 38.244 81.771 1.00 41.40 39 ALA D CA 1
ATOM 2440 C C . ALA D 2 45 ? -13.072 39.221 82.919 1.00 40.38 39 ALA D C 1
ATOM 2441 O O . ALA D 2 45 ? -12.412 40.260 82.757 1.00 43.07 39 ALA D O 1
ATOM 2443 N N . GLU D 2 46 ? -13.607 38.890 84.101 1.00 38.28 40 GLU D N 1
ATOM 2444 C CA . GLU D 2 46 ? -13.523 39.810 85.231 1.00 38.71 40 GLU D CA 1
ATOM 2445 C C . GLU D 2 46 ? -12.080 40.077 85.630 1.00 37.64 40 GLU D C 1
ATOM 2446 O O . GLU D 2 46 ? -11.726 41.219 85.930 1.00 35.65 40 GLU D O 1
ATOM 2452 N N . ARG D 2 47 ? -11.230 39.047 85.636 1.00 38.09 41 ARG D N 1
ATOM 2453 C CA . ARG D 2 47 ? -9.845 39.263 86.057 1.00 38.79 41 ARG D CA 1
ATOM 2454 C C . ARG D 2 47 ? -9.165 40.324 85.193 1.00 42.71 41 ARG D C 1
ATOM 2455 O O . ARG D 2 47 ? -8.555 41.281 85.710 1.00 43.98 41 ARG D O 1
ATOM 2463 N N . GLN D 2 48 ? -9.304 40.203 83.873 1.00 37.56 42 GLN D N 1
ATOM 2464 C CA . GLN D 2 48 ? -8.708 41.195 82.993 1.00 35.61 42 GLN D CA 1
ATOM 2465 C C . GLN D 2 48 ? -9.378 42.552 83.138 1.00 39.93 42 GLN D C 1
ATOM 2466 O O . GLN D 2 48 ? -8.718 43.583 82.955 1.00 37.85 42 GLN D O 1
ATOM 2472 N N . ALA D 2 49 ? -10.674 42.582 83.473 1.00 38.38 43 ALA D N 1
ATOM 2473 C CA . ALA D 2 49 ? -11.313 43.866 83.751 1.00 35.04 43 ALA D CA 1
ATOM 2474 C C . ALA D 2 49 ? -10.748 44.507 85.013 1.00 40.47 43 ALA D C 1
ATOM 2475 O O . ALA D 2 49 ? -10.653 45.736 85.101 1.00 40.90 43 ALA D O 1
ATOM 2477 N N . ILE D 2 50 ? -10.395 43.687 86.004 1.00 35.43 44 ILE D N 1
ATOM 2478 C CA . ILE D 2 50 ? -9.739 44.168 87.217 1.00 38.79 44 ILE D CA 1
ATOM 2479 C C . ILE D 2 50 ? -8.444 44.891 86.858 1.00 41.22 44 ILE D C 1
ATOM 2480 O O . ILE D 2 50 ? -8.235 46.069 87.211 1.00 39.45 44 ILE D O 1
ATOM 2485 N N . PHE D 2 51 ? -7.562 44.198 86.121 1.00 32.09 45 PHE D N 1
ATOM 2486 C CA . PHE D 2 51 ? -6.280 44.814 85.779 1.00 33.80 45 PHE D CA 1
ATOM 2487 C C . PHE D 2 51 ? -6.456 46.039 84.880 1.00 34.71 45 PHE D C 1
ATOM 2488 O O . PHE D 2 51 ? -5.785 47.062 85.080 1.00 38.14 45 PHE D O 1
ATOM 2496 N N . ARG D 2 52 ? -7.367 45.976 83.905 1.00 39.51 46 ARG D N 1
ATOM 2497 C CA . ARG D 2 52 ? -7.608 47.159 83.076 1.00 41.09 46 ARG D CA 1
ATOM 2498 C C . ARG D 2 52 ? -8.162 48.314 83.902 1.00 38.65 46 ARG D C 1
ATOM 2499 O O . ARG D 2 52 ? -7.890 49.485 83.600 1.00 40.20 46 ARG D O 1
ATOM 2507 N N . ALA D 2 53 ? -8.924 48.007 84.950 1.00 38.71 47 ALA D N 1
ATOM 2508 C CA . ALA D 2 53 ? -9.391 49.051 85.851 1.00 38.96 47 ALA D CA 1
ATOM 2509 C C . ALA D 2 53 ? -8.212 49.754 86.514 1.00 42.21 47 ALA D C 1
ATOM 2510 O O . ALA D 2 53 ? -8.165 50.994 86.565 1.00 35.59 47 ALA D O 1
ATOM 2512 N N . GLU D 2 54 ? -7.221 48.983 86.989 1.00 37.64 48 GLU D N 1
ATOM 2513 C CA . GLU D 2 54 ? -6.048 49.641 87.571 1.00 46.60 48 GLU D CA 1
ATOM 2514 C C . GLU D 2 54 ? -5.305 50.468 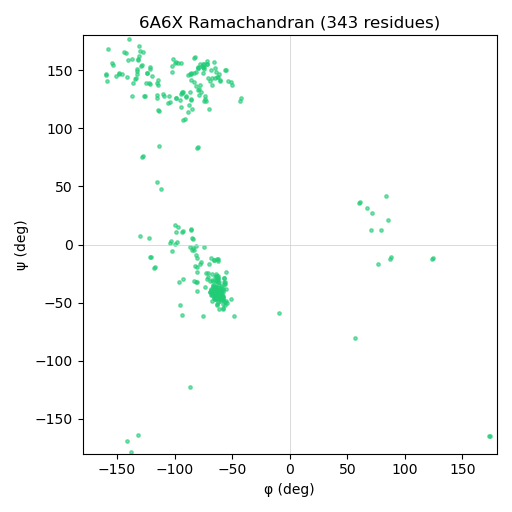86.528 1.00 47.37 48 GLU D C 1
ATOM 2515 O O . GLU D 2 54 ? -4.928 51.615 86.789 1.00 46.44 48 GLU D O 1
ATOM 2521 N N . ARG D 2 55 ? -5.100 49.910 85.331 1.00 42.52 49 ARG D N 1
ATOM 2522 C CA . ARG D 2 55 ? -4.314 50.626 84.329 1.00 46.10 49 ARG D CA 1
ATOM 2523 C C . ARG D 2 55 ? -4.972 51.955 83.973 1.00 50.48 49 ARG D C 1
ATOM 2524 O O . ARG D 2 55 ? -4.303 53.001 83.908 1.00 55.40 49 ARG D O 1
ATOM 2532 N N . GLU D 2 56 ? -6.296 51.940 83.796 1.00 45.10 50 GLU D N 1
ATOM 2533 C CA . GLU D 2 56 ? -7.022 53.167 83.485 1.00 42.95 50 GLU D CA 1
ATOM 2534 C C . GLU D 2 56 ? -6.953 54.166 84.631 1.00 47.93 50 GLU D C 1
ATOM 2535 O O . GLU D 2 56 ? -6.707 55.356 84.404 1.00 46.42 50 GLU D O 1
ATOM 2541 N N . ALA D 2 57 ? -7.191 53.710 85.866 1.00 51.52 51 ALA D N 1
ATOM 2542 C CA . ALA D 2 57 ? -7.097 54.618 87.008 1.00 49.82 51 ALA D CA 1
ATOM 2543 C C . ALA D 2 57 ? -5.710 55.244 87.102 1.00 49.54 51 ALA D C 1
ATOM 2544 O O . ALA D 2 57 ? -5.574 56.430 87.420 1.00 49.85 51 ALA D O 1
ATOM 2546 N N . SER D 2 58 ? -4.667 54.461 86.824 1.00 45.74 52 SER D N 1
ATOM 2547 C CA . SER D 2 58 ? -3.311 54.995 86.825 1.00 51.84 52 SER D CA 1
ATOM 2548 C C . SER D 2 58 ? -3.140 56.074 85.765 1.00 53.21 52 SER D C 1
ATOM 2549 O O . SER D 2 58 ? -2.477 57.091 86.010 1.00 49.26 52 SER D O 1
ATOM 2552 N N . HIS D 2 59 ? -3.723 55.878 84.575 1.00 60.55 53 HIS D N 1
ATOM 2553 C CA . HIS D 2 59 ? -3.605 56.928 83.565 1.00 57.44 53 HIS D CA 1
ATOM 2554 C C . HIS D 2 59 ? -4.372 58.179 83.983 1.00 58.27 53 HIS D C 1
ATOM 2555 O O . HIS D 2 59 ? -3.872 59.299 83.831 1.00 62.57 53 HIS D O 1
ATOM 2562 N N . ALA D 2 60 ? -5.571 58.010 84.545 1.00 53.74 54 ALA D N 1
ATOM 2563 C CA . ALA D 2 60 ? -6.362 59.173 84.935 1.00 51.25 54 ALA D CA 1
ATOM 2564 C C . ALA D 2 60 ? -5.727 59.931 86.092 1.00 57.85 54 ALA D C 1
ATOM 2565 O O . ALA D 2 60 ? -5.963 61.135 86.248 1.00 65.36 54 ALA D O 1
ATOM 2567 N N . GLU D 2 61 ? -4.921 59.253 86.908 1.00 54.99 55 GLU D N 1
ATOM 2568 C CA . GLU D 2 61 ? -4.371 59.831 88.126 1.00 51.50 55 GLU D CA 1
ATOM 2569 C C . GLU D 2 61 ? -2.940 60.318 87.948 1.00 59.04 55 GLU D C 1
ATOM 2570 O O . GLU D 2 61 ? -2.244 60.556 88.941 1.00 67.78 55 GLU D O 1
ATOM 2576 N N . THR D 2 62 ? -2.490 60.483 86.713 1.00 64.41 56 THR D N 1
ATOM 2577 C CA . THR D 2 62 ? -1.112 60.878 86.466 1.00 65.48 56 THR D CA 1
ATOM 2578 C C . THR D 2 62 ? -1.043 62.302 85.928 1.00 73.42 56 THR D C 1
ATOM 2579 O O . THR D 2 62 ? -0.115 63.047 86.241 1.00 84.89 56 THR D O 1
#

Organism: Mycobacterium tuberculosis (strain ATCC 25618 / H37Rv) (NCBI:txid83332)

Radius of gyration: 21.98 Å; Cα contacts (8 Å, |Δi|>4): 718; chains: 4; bounding box: 61×53×51 Å

GO terms:
  GO:0017148 negative regulation of translation (P, IDA)
  GO:0004521 RNA endonuclease activity (F, IDA)
  GO:0044003 symbiont-mediated perturbation of host process (P, IMP)
  GO:0045926 negative regulation of growth (P, IMP)
  GO:0005515 protein binding (F, IPI)

Solvent-accessible surface area: 16521 Å² total; per-residue (Å²): 95,47,34,107,108,78,18,2,36,62,10,20,0,24,41,0,18,22,19,110,157,85,113,30,3,0,1,0,5,19,35,78,1,6,35,43,55,89,106,8,17,2,0,2,0,13,4,20,86,104,102,82,170,48,132,46,59,5,67,2,29,73,87,2,24,13,110,59,109,8,8,0,12,0,53,1,1,6,5,3,31,28,59,38,6,78,100,127,55,9,49,16,106,98,54,14,16,136,41,0,20,91,3,1,24,111,0,1,27,12,100,157,164,52,18,114,0,119,65,8,12,0,14,46,0,4,1,50,59,97,92,114,80,71,29,0,0,2,1,6,30,52,159,31,43,101,52,85,84,96,15,13,1,0,0,0,8,2,2,78,50,33,66,149,10,78,1,3,5,69,2,41,70,104,6,23,14,111,56,118,10,10,0,8,0,11,0,1,10,1,0,15,8,43,23,11,71,110,116,66,9,46,16,134,86,56,18,17,143,39,0,22,94,3,1,35,47,0,0,25,20,146,148,85,84,28,69,9,137,0,43,52,124,4,71,88,63,0,24,25,14,6,166,114,69,68,60,68,34,40,45,0,0,51,67,1,0,21,30,0,40,96,69,12,30,10,63,30,0,22,109,14,12,120,65,8,69,94,44,122,43,6,55,84,9,41,72,23,1,39,37,3,12,32,16,22,88,148,61,39,41,1,174,2,31,31,94,2,76,77,80,0,36,56,17,4,205,85,57,67,56,69,45,39,42,0,0,49,89,9,0,48,55,0,42,149,78,21,107,110,122,56,116,141,91,39,70,147,91,145,147

Secondary structure (DSSP, 8-state):
----SSS--TTEEEEEE----EEEEEE-S-GGG--S-SSSEEEEEEEESSSPPBTTB-EE-GGGT-SS-EEE-GGG-EEEEGGGEEEEEEE--HHHHHHHHHHHHHHTT---/------TTEEEEEEES---EEEEEEE-S-GGG--S-SS-EEEEEEEESSSPP-TTS-EE-GGGT-SS-EEE-GGG-EEEEGGGEEEEEEE--HHHHHHHHHHHHHHTT--/--EEEEEEEHHHHHHHHHHHHHTT--HHHHHHHHHHHHHHHHHHHHHHHHHHHHHH-HHHHHHHHHHGGGGGTT-/-EEEEEEEHHHHHHHHHHHHHHTS-HHHHHHHHHHHHHHHHHHHHHHHHHHHT-